Protein AF-A0A4P7WWP1-F1 (afdb_monomer_lite)

pLDDT: mean 84.26, std 10.99, range [39.31, 95.38]

Sequence (240 aa):
MNSQKIINTIFLLLIVTTSAFSQVTSSKTTIVENVNASKAGLIHVLNKTGDTIILKSNTEIYRFSFLFHSQKESVLMDLGSKEARIPLHHFEVGRYTVVAYREDAVYPISLNRMEAIAKPTDAIADLEEDVLRASLSSTEQLKRGMPDRETFLATMAAKAEKSKAEKEQIGRFRREVEARAKKEQALALVREKELRARLKKRAEEKALSARSLVEADRLRAEKDRAEAKKKKTRNSLVIN

Secondary structure (DSSP, 8-state):
--HHHHHHHHHHHHHHHHHHTTS----SEEEE--HHHHHTTEEEEE-TTSSEEEEEEEEEEEEEEEEETTTTEEEEEEEEEEEEEEEGGGS-SEEEEEEEE-SS-EEEEEEEE-SPPPPPTT--S-HHHHHHHHHS-HHHHHHTTPPPHHHHHHHHHHHHHHHHHHHHHHHHHHHHHHHHHHHHHHHHHHHHHHHHHHHHHHHHHHHHHHHHHHHHHHHHHHHHHHHHHHHHHHHTSS--

Radius of gyration: 46.47 Å; chains: 1; bounding box: 71×78×146 Å

Structure (mmCIF, N/CA/C/O backbone):
data_AF-A0A4P7WWP1-F1
#
_entry.id   AF-A0A4P7WWP1-F1
#
loop_
_atom_site.group_PDB
_atom_site.id
_atom_site.type_symbol
_atom_site.label_atom_id
_atom_site.label_alt_id
_atom_site.label_comp_id
_atom_site.label_asym_id
_atom_site.label_entity_id
_atom_site.label_seq_id
_atom_site.pdbx_PDB_ins_code
_atom_site.Cartn_x
_atom_site.Cartn_y
_atom_site.Cartn_z
_atom_site.occupancy
_atom_site.B_iso_or_equiv
_atom_site.auth_seq_id
_atom_site.auth_comp_id
_atom_site.auth_asym_id
_atom_site.auth_atom_id
_atom_site.pdbx_PDB_model_num
ATOM 1 N N . MET A 1 1 ? -8.222 61.928 25.670 1.00 56.91 1 MET A N 1
ATOM 2 C CA . MET A 1 1 ? -8.803 60.608 25.336 1.00 56.91 1 MET A CA 1
ATOM 3 C C . MET A 1 1 ? -8.345 59.640 26.419 1.00 56.91 1 MET A C 1
ATOM 5 O O . MET A 1 1 ? -7.149 59.439 26.548 1.00 56.91 1 MET A O 1
ATOM 9 N N . ASN A 1 2 ? -9.249 59.197 27.299 1.00 66.62 2 ASN A N 1
ATOM 10 C CA . ASN A 1 2 ? -8.879 58.593 28.588 1.00 66.62 2 ASN A CA 1
ATOM 11 C C . ASN A 1 2 ? -8.080 57.299 28.404 1.00 66.62 2 ASN A C 1
ATOM 13 O O . ASN A 1 2 ? -8.577 56.371 27.767 1.00 66.62 2 ASN A O 1
ATOM 17 N N . SER A 1 3 ? -6.897 57.215 29.017 1.00 73.88 3 SER A N 1
ATOM 18 C CA . SER A 1 3 ? -6.019 56.036 28.993 1.00 73.88 3 SER A CA 1
ATOM 19 C C . SER A 1 3 ? -6.748 54.748 29.394 1.00 73.88 3 SER A C 1
ATOM 21 O O . SER A 1 3 ? -6.481 53.691 28.838 1.00 73.88 3 SER A O 1
ATOM 23 N N . GLN A 1 4 ? -7.767 54.853 30.254 1.00 79.56 4 GLN A N 1
ATOM 24 C CA . GLN A 1 4 ? -8.647 53.742 30.621 1.00 79.56 4 GLN A CA 1
ATOM 25 C C . GLN A 1 4 ? -9.424 53.155 29.433 1.00 79.56 4 GLN A C 1
ATOM 27 O O . GLN A 1 4 ? -9.584 51.944 29.333 1.00 79.56 4 GLN A O 1
ATOM 32 N N . LYS A 1 5 ? -9.900 54.000 28.510 1.00 79.69 5 LYS A N 1
ATOM 33 C CA . LYS A 1 5 ? -10.615 53.543 27.310 1.00 79.69 5 LYS A CA 1
ATOM 34 C C . LYS A 1 5 ? -9.662 52.806 26.373 1.00 79.69 5 LYS A C 1
ATOM 36 O O . LYS A 1 5 ? -10.042 51.784 25.830 1.00 79.69 5 LYS A O 1
ATOM 41 N N . ILE A 1 6 ? -8.421 53.278 26.246 1.00 81.75 6 ILE A N 1
ATOM 42 C CA . ILE A 1 6 ? -7.393 52.634 25.416 1.00 81.75 6 ILE A CA 1
ATOM 43 C C . ILE A 1 6 ? -7.016 51.263 25.996 1.00 81.75 6 ILE A C 1
ATOM 45 O O . ILE A 1 6 ? -7.000 50.281 25.259 1.00 81.75 6 ILE A O 1
ATOM 49 N N . ILE A 1 7 ? -6.798 51.173 27.313 1.00 84.44 7 ILE A N 1
ATOM 50 C CA . ILE A 1 7 ? -6.495 49.906 28.002 1.00 84.44 7 ILE A CA 1
ATOM 51 C C . ILE A 1 7 ? -7.651 48.911 27.849 1.00 84.44 7 ILE A C 1
ATOM 53 O O . ILE A 1 7 ? -7.420 47.760 27.486 1.00 84.44 7 ILE A O 1
ATOM 57 N N . ASN A 1 8 ? -8.896 49.356 28.042 1.00 82.62 8 ASN A N 1
ATOM 58 C CA . ASN A 1 8 ? -10.068 48.495 27.881 1.00 82.62 8 ASN A CA 1
ATOM 59 C C . ASN A 1 8 ? -10.227 48.000 26.432 1.00 82.62 8 ASN A C 1
ATOM 61 O O . ASN A 1 8 ? -10.579 46.841 26.226 1.00 82.62 8 ASN A O 1
ATOM 65 N N . THR A 1 9 ? -9.925 48.833 25.430 1.00 83.69 9 THR A N 1
ATOM 66 C CA . THR A 1 9 ? -9.970 48.421 24.018 1.00 83.69 9 THR A CA 1
ATOM 67 C C . THR A 1 9 ? -8.868 47.416 23.679 1.00 83.69 9 THR A C 1
ATOM 69 O O . THR A 1 9 ? -9.138 46.440 22.983 1.00 83.69 9 THR A O 1
ATOM 72 N N . ILE A 1 10 ? -7.647 47.600 24.194 1.00 83.31 10 ILE A N 1
ATOM 73 C CA . ILE A 1 10 ? -6.540 46.648 23.990 1.00 83.31 10 ILE A CA 1
ATOM 74 C C . ILE A 1 10 ? -6.856 45.305 24.659 1.00 83.31 10 ILE A C 1
ATOM 76 O O . ILE A 1 10 ? -6.654 44.253 24.056 1.00 83.31 10 ILE A O 1
ATOM 80 N N . PHE A 1 11 ? -7.402 45.331 25.876 1.00 83.56 11 PHE A N 1
ATOM 81 C CA . PHE A 1 11 ? -7.783 44.119 26.599 1.00 83.56 11 PHE A CA 1
ATOM 82 C C . PHE A 1 11 ? -8.912 43.359 25.889 1.00 83.56 11 PHE A C 1
ATOM 84 O O . PHE A 1 11 ? -8.830 42.144 25.720 1.00 83.56 11 PHE A O 1
ATOM 91 N N . LEU A 1 12 ? -9.925 44.070 25.382 1.00 82.44 12 LEU A N 1
ATOM 92 C CA . LEU A 1 12 ? -10.999 43.467 24.590 1.00 82.44 12 LEU A CA 1
ATOM 93 C C . LEU A 1 12 ? -10.469 42.853 23.282 1.00 82.44 12 LEU A C 1
ATOM 95 O O . LEU A 1 12 ? -10.860 41.744 22.922 1.00 82.44 12 LEU A O 1
ATOM 99 N N . LEU A 1 13 ? -9.532 43.525 22.604 1.00 81.06 13 LEU A N 1
ATOM 100 C CA . LEU A 1 13 ? -8.901 43.014 21.383 1.00 81.06 13 LEU A CA 1
ATOM 101 C C . LEU A 1 13 ? -8.067 41.744 21.648 1.00 81.06 13 LEU A C 1
ATOM 103 O O . LEU A 1 13 ? -8.051 40.827 20.824 1.00 81.06 13 LEU A O 1
ATOM 107 N N . LEU A 1 14 ? -7.426 41.648 22.817 1.00 79.38 14 LEU A N 1
ATOM 108 C CA . LEU A 1 14 ? -6.667 40.467 23.246 1.00 79.38 14 LEU A CA 1
ATOM 109 C C . LEU A 1 14 ? -7.578 39.254 23.536 1.00 79.38 14 LEU A C 1
ATOM 111 O O . LEU A 1 14 ? -7.246 38.117 23.197 1.00 79.38 14 LEU A O 1
ATOM 115 N N . ILE A 1 15 ? -8.762 39.479 24.112 1.00 77.81 15 ILE A N 1
ATOM 116 C CA . ILE A 1 15 ? -9.741 38.407 24.378 1.00 77.81 15 ILE A CA 1
ATOM 117 C C . ILE A 1 15 ? -10.374 37.894 23.072 1.00 77.81 15 ILE A C 1
ATOM 119 O O . ILE A 1 15 ? -10.568 36.689 22.889 1.00 77.81 15 ILE A O 1
ATOM 123 N N . VAL A 1 16 ? -10.668 38.790 22.126 1.00 73.50 16 VAL A N 1
ATOM 124 C CA . VAL A 1 16 ? -11.252 38.402 20.829 1.00 73.50 16 VAL A 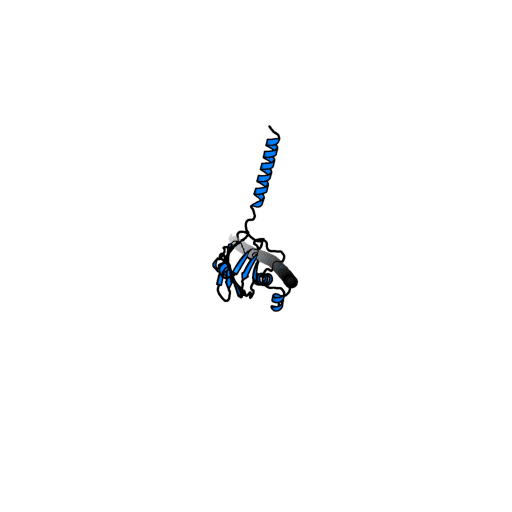CA 1
ATOM 125 C C . VAL A 1 16 ? -10.237 37.650 19.958 1.00 73.50 16 VAL A C 1
ATOM 127 O O . VAL A 1 16 ? -10.595 36.699 19.269 1.00 73.50 16 VAL A O 1
ATOM 130 N N . THR A 1 17 ? -8.952 38.006 20.019 1.00 68.62 17 THR A N 1
ATOM 131 C CA . THR A 1 17 ? -7.912 37.297 19.253 1.00 68.62 17 THR A CA 1
ATOM 132 C C . THR A 1 17 ? -7.599 35.911 19.817 1.00 68.62 17 THR A C 1
ATOM 134 O O . THR A 1 17 ? -7.429 34.976 19.042 1.00 68.62 17 THR A O 1
ATOM 137 N N . THR A 1 18 ? -7.596 35.722 21.140 1.00 64.44 18 THR A N 1
ATOM 138 C CA . THR A 1 18 ? -7.337 34.399 21.755 1.00 64.44 18 THR A CA 1
ATOM 139 C C . THR A 1 18 ? -8.472 33.389 21.548 1.00 64.44 18 THR A C 1
ATOM 141 O O . THR A 1 18 ? -8.217 32.188 21.445 1.00 64.44 18 THR A O 1
ATOM 144 N N . SER A 1 19 ? -9.717 33.851 21.411 1.00 60.12 19 SER A N 1
ATOM 145 C CA . SER A 1 19 ? -10.878 32.983 21.155 1.00 60.12 19 SER A CA 1
ATOM 146 C C . SER A 1 19 ? -10.986 32.508 19.697 1.00 60.12 19 SER A C 1
ATOM 148 O O . SER A 1 19 ? -11.499 31.414 19.457 1.00 60.12 19 SER A O 1
ATOM 150 N N . ALA A 1 20 ? -10.433 33.251 18.731 1.00 57.00 20 ALA A N 1
ATOM 151 C CA . ALA A 1 20 ? -10.418 32.857 17.317 1.00 57.00 20 ALA A CA 1
ATOM 152 C C . ALA A 1 20 ? -9.464 31.681 17.010 1.00 57.00 20 ALA A C 1
ATOM 154 O O . ALA A 1 20 ? -9.723 30.903 16.094 1.00 57.00 20 ALA A O 1
ATOM 155 N N . PHE A 1 21 ? -8.395 31.492 17.795 1.00 55.19 21 PHE A N 1
ATOM 156 C CA . PHE A 1 21 ? -7.441 30.388 17.595 1.00 55.19 21 PHE A CA 1
ATOM 157 C C . PHE A 1 21 ? -7.901 29.037 18.171 1.00 55.19 21 PHE A C 1
ATOM 159 O O . PHE A 1 21 ? -7.291 28.015 17.870 1.00 55.19 21 PHE A O 1
ATOM 166 N N . SER A 1 22 ? -8.978 28.994 18.966 1.00 49.09 22 SER A N 1
ATOM 167 C CA . SER A 1 22 ? -9.450 27.748 19.600 1.00 49.09 22 SER A CA 1
ATOM 168 C C . SER A 1 22 ? -10.477 26.960 18.774 1.00 49.09 22 SER A C 1
ATOM 170 O O . SER A 1 22 ? -10.913 25.901 19.213 1.00 49.09 22 SER A O 1
ATOM 172 N N . GLN A 1 23 ? -10.882 27.443 17.593 1.00 46.38 23 GLN A N 1
ATOM 173 C CA . GLN A 1 23 ? -11.989 26.846 16.825 1.00 46.38 23 GLN A CA 1
ATOM 174 C C . GLN A 1 23 ? -11.568 25.998 15.614 1.00 46.38 23 GLN A C 1
ATOM 176 O O . GLN A 1 23 ? -12.432 25.461 14.927 1.00 46.38 23 GLN A O 1
ATOM 181 N N . VAL A 1 24 ? -10.270 25.811 15.355 1.00 46.38 24 VAL A N 1
ATOM 182 C CA . VAL A 1 24 ? -9.795 24.969 14.238 1.00 46.38 24 VAL A CA 1
ATOM 183 C C . VAL A 1 24 ? -9.299 23.619 14.755 1.00 46.38 24 VAL A C 1
ATOM 185 O O . VAL A 1 24 ? -8.150 23.230 14.581 1.00 46.38 24 VAL A O 1
ATOM 188 N N . THR A 1 25 ? -10.185 22.882 15.414 1.00 48.72 25 THR A N 1
ATOM 189 C CA . THR A 1 25 ? -10.082 21.422 15.522 1.00 48.72 25 THR A CA 1
ATOM 190 C C . THR A 1 25 ? -11.114 20.810 14.584 1.00 48.72 25 THR A C 1
ATOM 192 O O . THR A 1 25 ? -12.038 20.114 15.002 1.00 48.72 25 THR A O 1
ATOM 195 N N . SER A 1 26 ? -10.980 21.103 13.286 1.00 54.03 26 SER A N 1
ATOM 196 C CA . SER A 1 26 ? -11.694 20.370 12.243 1.00 54.03 26 SER A CA 1
ATOM 197 C C . SER A 1 26 ? -11.426 18.883 12.460 1.00 54.03 26 SER A C 1
ATOM 199 O O . SER A 1 26 ? -10.284 18.423 12.430 1.00 54.03 26 SER A O 1
ATOM 201 N N . SER A 1 27 ? -12.469 18.123 12.781 1.00 61.41 27 SER A N 1
ATOM 202 C CA . SER A 1 27 ? -12.336 16.685 12.974 1.00 61.41 27 SER A CA 1
ATOM 203 C C . SER A 1 27 ? -11.952 16.059 11.634 1.00 61.41 27 SER A C 1
ATOM 205 O O . SER A 1 27 ? -12.733 16.057 10.685 1.00 61.41 27 SER A O 1
ATOM 207 N N . LYS A 1 28 ? -10.729 15.519 11.543 1.00 76.19 28 LYS A N 1
ATOM 208 C CA . LYS A 1 28 ? -10.221 14.894 10.308 1.00 76.19 28 LYS A CA 1
ATOM 209 C C . LYS A 1 28 ? -11.142 13.776 9.806 1.00 76.19 28 LYS A C 1
ATOM 211 O O . LYS A 1 28 ? -11.213 13.507 8.605 1.00 76.19 28 LYS A O 1
ATOM 216 N N . THR A 1 29 ? -11.833 13.126 10.740 1.00 77.94 29 THR A N 1
ATOM 217 C CA . THR A 1 29 ? -12.794 12.049 10.508 1.00 77.94 29 THR A CA 1
ATOM 218 C C . THR A 1 29 ? -14.033 12.293 11.348 1.00 77.94 29 THR A C 1
ATOM 220 O O . THR A 1 29 ? -13.915 12.620 12.528 1.00 77.94 29 THR A O 1
ATOM 223 N N . THR A 1 30 ? -15.205 12.042 10.778 1.00 81.31 30 THR A N 1
ATOM 224 C CA . THR A 1 30 ? -16.460 11.950 11.524 1.00 81.31 30 THR A CA 1
ATOM 225 C C . THR A 1 30 ? -17.032 10.540 11.414 1.00 81.31 30 THR A C 1
ATOM 227 O O . THR A 1 30 ? -16.938 9.893 10.366 1.00 81.31 30 THR A O 1
ATOM 230 N N . ILE A 1 31 ? -17.596 10.041 12.516 1.00 79.94 31 ILE A N 1
ATOM 231 C CA . ILE A 1 31 ? -18.353 8.787 12.535 1.00 79.94 31 ILE A CA 1
ATOM 232 C C . ILE A 1 31 ? -19.830 9.136 12.641 1.00 79.94 31 ILE A C 1
ATOM 234 O O . ILE A 1 31 ? -20.220 9.926 13.499 1.00 79.94 31 ILE A O 1
ATOM 238 N N . VAL A 1 32 ? -20.645 8.546 11.772 1.00 80.75 32 VAL A N 1
ATOM 239 C CA . VAL A 1 32 ? -22.098 8.597 11.910 1.00 80.75 32 VAL A CA 1
ATOM 240 C C . VAL A 1 32 ? -22.496 7.479 12.859 1.00 80.75 32 VAL A C 1
ATOM 242 O O . VAL A 1 32 ? -22.301 6.302 12.545 1.00 80.75 32 VAL A O 1
ATOM 245 N N . GLU A 1 33 ? -23.022 7.851 14.024 1.00 70.88 33 GLU A N 1
ATOM 246 C CA . GLU A 1 33 ? -23.367 6.880 15.053 1.00 70.88 33 GLU A CA 1
ATOM 247 C C . GLU A 1 33 ? -24.438 5.907 14.553 1.00 70.88 33 GLU A C 1
ATOM 249 O O . GLU A 1 33 ? -25.528 6.304 14.135 1.00 70.88 33 GLU A O 1
ATOM 254 N N . ASN A 1 34 ? -24.137 4.610 14.625 1.00 73.38 34 ASN A N 1
ATOM 255 C CA . ASN A 1 34 ? -25.145 3.580 14.430 1.00 73.38 34 ASN A CA 1
ATOM 256 C C . ASN A 1 34 ? -25.757 3.191 15.782 1.00 73.38 34 ASN A C 1
ATOM 258 O O . ASN A 1 34 ? -25.189 2.398 16.533 1.00 73.38 34 ASN A O 1
ATOM 262 N N . VAL A 1 35 ? -26.961 3.700 16.049 1.00 69.75 35 VAL A N 1
ATOM 263 C CA . VAL A 1 35 ? -27.729 3.435 17.277 1.00 69.75 35 VAL A CA 1
ATOM 264 C C . VAL A 1 35 ? -27.977 1.934 17.499 1.00 69.75 35 VAL A C 1
ATOM 266 O O . VAL A 1 35 ? -28.009 1.480 18.643 1.00 69.75 35 VAL A O 1
ATOM 269 N N . ASN A 1 36 ? -28.114 1.140 16.430 1.00 70.50 36 ASN A N 1
ATOM 270 C CA . ASN A 1 36 ? -28.303 -0.311 16.541 1.00 70.50 36 ASN A CA 1
ATOM 271 C C . ASN A 1 36 ? -27.018 -1.017 16.994 1.00 70.50 36 ASN A C 1
ATOM 273 O O . ASN A 1 36 ? -27.084 -1.946 17.795 1.00 70.50 36 ASN A O 1
ATOM 277 N N . ALA A 1 37 ? -25.855 -0.545 16.537 1.00 73.06 37 ALA A N 1
ATOM 278 C CA . ALA A 1 37 ? -24.560 -1.059 16.978 1.00 73.06 37 ALA A CA 1
ATOM 279 C C . ALA A 1 37 ? -24.313 -0.747 18.461 1.00 73.06 37 ALA A C 1
ATOM 281 O O . ALA A 1 37 ? -23.985 -1.651 19.232 1.00 73.06 37 ALA A O 1
ATOM 282 N N . SER A 1 38 ? -24.564 0.499 18.881 1.00 76.06 38 SER A N 1
ATOM 283 C CA . SER A 1 38 ? -24.404 0.920 20.279 1.00 76.06 38 SER A CA 1
ATOM 284 C C . SER A 1 38 ? -25.296 0.101 21.223 1.00 76.06 38 SER A C 1
ATOM 286 O O . SER A 1 38 ? -24.824 -0.398 22.245 1.00 76.06 38 SER A O 1
ATOM 288 N N . LYS A 1 39 ? -26.570 -0.119 20.857 1.00 71.50 39 LYS A N 1
ATOM 289 C CA . LYS A 1 39 ? -27.516 -0.940 21.642 1.00 71.50 39 LYS A CA 1
ATOM 290 C C . LYS A 1 39 ? -27.099 -2.407 21.758 1.00 71.50 39 LYS A C 1
ATOM 292 O O . LYS A 1 39 ? -27.366 -3.030 22.780 1.00 71.50 39 LYS A O 1
ATOM 297 N N . ALA A 1 40 ? -26.424 -2.943 20.747 1.00 76.50 40 ALA A N 1
ATOM 298 C CA . ALA A 1 40 ? -25.905 -4.306 20.754 1.00 76.50 40 ALA A CA 1
ATOM 299 C C . ALA A 1 40 ? -24.572 -4.470 21.508 1.00 76.50 40 ALA A C 1
ATOM 301 O O . ALA A 1 40 ? -23.951 -5.536 21.464 1.00 76.50 40 ALA A O 1
ATOM 302 N N . GLY A 1 41 ? -24.088 -3.418 22.174 1.00 81.25 41 GLY A N 1
ATOM 303 C CA . GLY A 1 41 ? -22.814 -3.444 22.887 1.00 81.25 41 GLY A CA 1
ATOM 304 C C . GLY A 1 41 ? -21.592 -3.343 21.972 1.00 81.25 41 GLY A C 1
ATOM 305 O O . GLY A 1 41 ? -20.507 -3.745 22.387 1.00 81.25 41 GLY A O 1
ATOM 306 N N . LEU A 1 42 ? -21.752 -2.827 20.745 1.00 87.00 42 LEU A N 1
ATOM 307 C CA . LEU A 1 42 ? -20.646 -2.441 19.869 1.00 87.00 42 LEU A CA 1
ATOM 308 C C . LEU A 1 42 ? -20.430 -0.926 19.949 1.00 87.00 42 LEU A C 1
ATOM 310 O O . LEU A 1 42 ? -21.122 -0.131 19.312 1.00 87.00 42 LEU A O 1
ATOM 314 N N . ILE A 1 43 ? -19.432 -0.535 20.729 1.00 88.44 43 ILE A N 1
ATOM 315 C CA . ILE A 1 43 ? -19.024 0.853 20.914 1.00 88.44 43 ILE A CA 1
ATOM 316 C C . ILE A 1 43 ? -18.000 1.200 19.836 1.00 88.44 43 ILE A C 1
ATOM 318 O O . ILE A 1 43 ? -17.011 0.489 19.663 1.00 88.44 43 ILE A O 1
ATOM 322 N N . HIS A 1 44 ? -18.212 2.308 19.132 1.00 87.88 44 HIS A N 1
ATOM 323 C CA . HIS A 1 44 ? -17.296 2.810 18.113 1.00 87.88 44 HIS A CA 1
ATOM 324 C C . HIS A 1 44 ? -16.889 4.243 18.445 1.00 87.88 44 HIS A C 1
ATOM 326 O O . HIS A 1 44 ? -17.731 5.121 18.612 1.00 87.88 44 HIS A O 1
ATOM 332 N N . VAL A 1 45 ? -15.589 4.479 18.586 1.00 88.25 45 VAL A N 1
ATOM 333 C CA . VAL A 1 45 ? -15.047 5.772 19.019 1.00 88.25 45 VAL A CA 1
ATOM 334 C C . VAL A 1 45 ? -13.801 6.092 18.204 1.00 88.25 45 VAL A C 1
ATOM 336 O O . VAL A 1 45 ? -13.035 5.197 17.850 1.00 88.25 45 VAL A O 1
ATOM 339 N N . LEU A 1 46 ? -13.579 7.370 17.905 1.00 87.69 46 LEU A N 1
ATOM 340 C CA . LEU A 1 46 ? -12.304 7.835 17.365 1.00 87.69 46 LEU A CA 1
ATOM 341 C C . LEU A 1 46 ? -11.310 8.083 18.496 1.00 87.69 46 LEU A C 1
ATOM 343 O O . LEU A 1 46 ? -11.668 8.587 19.561 1.00 87.69 46 LEU A O 1
ATOM 347 N N . ASN A 1 47 ? -10.038 7.784 18.254 1.00 88.06 47 ASN A N 1
ATOM 348 C CA . ASN A 1 47 ? -8.982 8.246 19.148 1.00 88.06 47 ASN A CA 1
ATOM 349 C C . ASN A 1 47 ? -8.941 9.794 19.205 1.00 88.06 47 ASN A C 1
ATOM 351 O O . ASN A 1 47 ? -9.536 10.487 18.381 1.00 88.06 47 ASN A O 1
ATOM 355 N N . LYS A 1 48 ? -8.195 10.353 20.167 1.00 83.88 48 LYS A N 1
ATOM 356 C CA . LYS A 1 48 ? -8.125 11.813 20.384 1.00 83.88 48 LYS A CA 1
ATOM 357 C C . LYS A 1 48 ? -7.699 12.609 19.143 1.00 83.88 48 LYS A C 1
ATOM 359 O O . LYS A 1 48 ? -8.116 13.750 18.999 1.00 83.88 48 LYS A O 1
ATOM 364 N N . THR A 1 49 ? -6.873 12.033 18.268 1.00 81.31 49 THR A N 1
ATOM 365 C CA . THR A 1 49 ? -6.405 12.702 17.044 1.00 81.31 49 THR A CA 1
ATOM 366 C C . THR A 1 49 ? -7.321 12.492 15.835 1.00 81.31 49 THR A C 1
ATOM 368 O O . THR A 1 49 ? -7.125 13.141 14.809 1.00 81.31 49 THR A O 1
ATOM 371 N N . GLY A 1 50 ? -8.329 11.619 15.937 1.00 81.06 50 GLY A N 1
ATOM 372 C CA . GLY A 1 50 ? -9.217 11.267 14.827 1.00 81.06 50 GLY A CA 1
ATOM 373 C C . GLY A 1 50 ? -8.571 10.373 13.765 1.00 81.06 50 GLY A C 1
ATOM 374 O O . GLY A 1 50 ? -9.126 10.239 12.672 1.00 81.06 50 GLY A O 1
ATOM 375 N N . ASP A 1 51 ? -7.418 9.774 14.075 1.00 85.62 51 ASP A N 1
ATOM 376 C CA . ASP A 1 51 ? -6.602 8.986 13.151 1.00 85.62 51 ASP A CA 1
ATOM 377 C C . ASP A 1 51 ? -6.785 7.467 13.299 1.00 85.62 51 ASP A C 1
ATOM 379 O O . ASP A 1 51 ? -6.286 6.705 12.476 1.00 85.62 51 ASP A O 1
ATOM 383 N N . THR A 1 52 ? -7.500 7.001 14.324 1.00 89.75 52 THR A N 1
ATOM 384 C CA . THR A 1 52 ? -7.772 5.574 14.552 1.00 89.75 52 THR A CA 1
ATOM 385 C C . THR A 1 52 ? -9.216 5.387 14.989 1.00 89.75 52 THR A C 1
ATOM 387 O O . THR A 1 52 ? -9.675 6.074 15.905 1.00 89.75 52 THR A O 1
ATOM 390 N N . ILE A 1 53 ? -9.914 4.429 14.379 1.00 90.81 53 ILE A N 1
ATOM 391 C CA . ILE A 1 53 ? -11.218 3.958 14.858 1.00 90.81 53 ILE A CA 1
ATOM 392 C C . ILE A 1 53 ? -10.977 2.846 15.864 1.00 90.81 53 ILE A C 1
ATOM 394 O O . ILE A 1 53 ? -10.226 1.911 15.599 1.00 90.81 53 ILE A O 1
ATOM 398 N N . ILE A 1 54 ? -11.638 2.937 17.004 1.00 91.50 54 ILE A N 1
ATOM 399 C CA . ILE A 1 54 ? -11.627 1.921 18.041 1.00 91.50 54 ILE A CA 1
ATOM 400 C C . ILE A 1 54 ? -13.036 1.343 18.106 1.00 91.50 54 ILE A C 1
ATOM 402 O O . ILE A 1 54 ? -13.983 2.039 18.477 1.00 91.50 54 ILE A O 1
ATOM 406 N N . LEU A 1 55 ? -13.164 0.075 17.734 1.00 90.12 55 LEU A N 1
ATOM 407 C CA . LEU A 1 55 ? -14.380 -0.710 17.877 1.00 90.12 55 LEU A CA 1
ATOM 408 C C . LEU A 1 55 ? -14.203 -1.637 19.073 1.00 90.12 55 LEU A C 1
ATOM 410 O O . LEU A 1 55 ? -13.283 -2.451 19.095 1.00 90.12 55 LEU A O 1
ATOM 414 N N . LYS A 1 56 ? -15.073 -1.515 20.069 1.00 91.69 56 LYS A N 1
ATOM 415 C CA . LYS A 1 56 ? -15.105 -2.393 21.238 1.00 91.69 56 LYS A CA 1
ATOM 416 C C . LYS A 1 56 ? -16.436 -3.105 21.282 1.00 91.69 56 LYS A C 1
ATOM 418 O O . LYS A 1 56 ? -17.479 -2.457 21.290 1.00 91.69 56 LYS A O 1
ATOM 423 N N . SER A 1 57 ? -16.390 -4.424 21.333 1.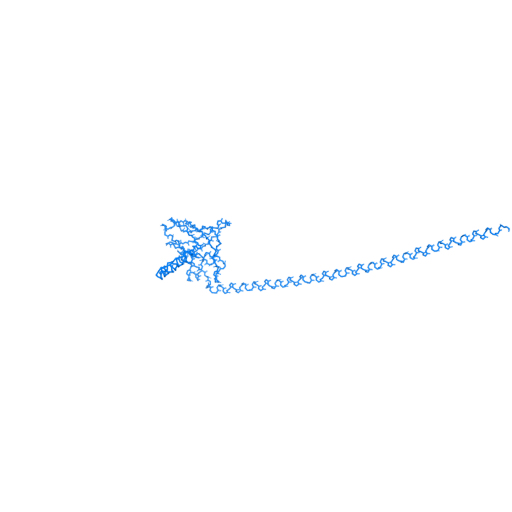00 90.00 57 SER A N 1
ATOM 424 C CA . SER A 1 57 ? -17.565 -5.264 21.480 1.00 90.00 57 SER A CA 1
ATOM 425 C C . SER A 1 57 ? -17.524 -6.024 22.801 1.00 90.00 57 SER A C 1
ATOM 427 O O . SER A 1 57 ? -16.464 -6.337 23.344 1.00 90.00 57 SER A O 1
ATOM 429 N N . ASN A 1 58 ? -18.704 -6.316 23.336 1.00 89.81 58 ASN A N 1
ATOM 430 C CA . ASN A 1 58 ? -18.875 -7.249 24.445 1.00 89.81 58 ASN A CA 1
ATOM 431 C C . ASN A 1 58 ? -18.584 -8.708 24.034 1.00 89.81 58 ASN A C 1
ATOM 433 O O . ASN A 1 58 ? -18.113 -9.495 24.865 1.00 89.8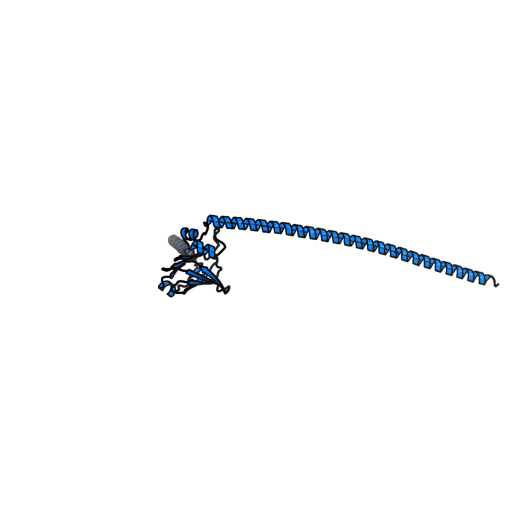1 58 ASN A O 1
ATOM 437 N N . THR A 1 59 ? -18.819 -9.056 22.766 1.00 88.69 59 THR A N 1
ATOM 438 C CA . THR A 1 59 ? -18.501 -10.365 22.176 1.00 88.69 59 THR A CA 1
ATOM 439 C C . THR A 1 59 ? -17.335 -10.254 21.197 1.00 88.69 59 THR A C 1
ATOM 441 O O . THR A 1 59 ? -16.780 -9.181 20.975 1.00 88.69 59 THR A O 1
ATOM 444 N N . GLU A 1 60 ? -16.910 -11.379 20.639 1.00 90.75 60 GLU A N 1
ATOM 445 C CA . GLU A 1 60 ? -15.834 -11.402 19.655 1.00 90.75 60 GLU A CA 1
ATOM 446 C C . GLU A 1 60 ? -16.299 -10.839 18.304 1.00 90.75 60 GLU A C 1
ATOM 448 O O . GLU A 1 60 ? -17.412 -11.109 17.846 1.00 90.75 60 GLU A O 1
ATOM 453 N N . ILE A 1 61 ? -15.442 -10.032 17.680 1.00 90.88 61 ILE A N 1
ATOM 454 C CA . ILE A 1 61 ? -15.582 -9.573 16.301 1.00 90.88 61 ILE A CA 1
ATOM 455 C C . ILE A 1 61 ? -14.738 -10.520 15.448 1.00 90.88 61 ILE A C 1
ATOM 457 O O . ILE A 1 61 ? -13.506 -10.475 15.486 1.00 90.88 61 ILE A O 1
ATOM 461 N N . TYR A 1 62 ? -15.397 -11.392 14.687 1.00 90.44 62 TYR A N 1
ATOM 462 C CA . TYR A 1 62 ? -14.711 -12.400 13.874 1.00 90.44 62 TYR A CA 1
ATOM 463 C C . TYR A 1 62 ? -14.055 -11.779 12.657 1.00 90.44 62 TYR A C 1
ATOM 465 O O . TYR A 1 62 ? -12.909 -12.081 12.338 1.00 90.44 62 TYR A O 1
ATOM 473 N N . ARG A 1 63 ? -14.786 -10.887 11.995 1.00 90.62 63 ARG A N 1
ATOM 474 C CA . ARG A 1 63 ? -14.391 -10.296 10.725 1.00 90.62 63 ARG A CA 1
ATOM 475 C C . ARG A 1 63 ? -14.860 -8.861 10.664 1.00 90.62 63 ARG A C 1
ATOM 477 O O . ARG A 1 63 ? -15.905 -8.513 11.217 1.00 90.62 63 ARG A O 1
ATOM 484 N N . PHE A 1 64 ? -14.134 -8.031 9.938 1.00 88.00 64 PHE A N 1
ATOM 485 C CA . PHE A 1 64 ? -14.654 -6.744 9.510 1.00 88.00 64 PHE A CA 1
ATOM 486 C C . PHE A 1 64 ? -14.392 -6.532 8.022 1.00 88.00 64 PHE A C 1
ATOM 488 O O . PHE A 1 64 ? -13.449 -7.077 7.453 1.00 88.00 64 PHE A O 1
ATOM 495 N N . SER A 1 65 ? -15.271 -5.767 7.382 1.00 88.69 65 SER A N 1
ATOM 496 C CA . SER A 1 65 ? -15.135 -5.373 5.985 1.00 88.69 65 SER A CA 1
ATOM 497 C C . SER A 1 65 ? -15.081 -3.863 5.883 1.00 88.69 65 SER A C 1
ATOM 499 O O . SER A 1 65 ? -15.925 -3.167 6.445 1.00 88.69 65 SER A O 1
ATOM 501 N N . PHE A 1 66 ? -14.129 -3.367 5.107 1.00 86.88 66 PHE A N 1
ATOM 502 C CA . PHE A 1 66 ? -14.048 -1.971 4.708 1.00 86.88 66 PHE A CA 1
ATOM 503 C C . PHE A 1 66 ? -14.617 -1.809 3.314 1.00 86.88 66 PHE A C 1
ATOM 505 O O . PHE A 1 66 ? -14.115 -2.438 2.394 1.00 86.88 66 PHE A O 1
ATOM 512 N N . LEU A 1 67 ? -15.640 -0.973 3.161 1.00 87.56 67 LEU A N 1
ATOM 513 C CA . LEU A 1 67 ? -16.213 -0.605 1.871 1.00 87.56 67 LEU A CA 1
ATOM 514 C C . LEU A 1 67 ? -15.786 0.817 1.492 1.00 87.56 67 LEU A C 1
ATOM 516 O O . LEU A 1 67 ? -16.122 1.789 2.181 1.00 87.56 67 LEU A O 1
ATOM 520 N N . PHE A 1 68 ? -15.097 0.928 0.360 1.00 85.31 68 PHE A N 1
ATOM 521 C CA . PHE A 1 68 ? -14.664 2.184 -0.242 1.00 85.31 68 PHE A CA 1
ATOM 522 C C . PHE A 1 68 ? -15.743 2.660 -1.220 1.00 85.31 68 PHE A C 1
ATOM 524 O O . PHE A 1 68 ? -15.889 2.104 -2.308 1.00 85.31 68 PHE A O 1
ATOM 531 N N . HIS A 1 69 ? -16.510 3.701 -0.882 1.00 84.38 69 HIS A N 1
ATOM 532 C CA . HIS A 1 69 ? -17.604 4.142 -1.765 1.00 84.38 69 HIS A CA 1
ATOM 533 C C . HIS A 1 69 ? -17.109 4.757 -3.077 1.00 84.38 69 HIS A C 1
ATOM 535 O O . HIS A 1 69 ? -17.817 4.706 -4.080 1.00 84.38 69 HIS A O 1
ATOM 541 N N . SER A 1 70 ? -15.920 5.359 -3.066 1.00 82.00 70 SER A N 1
ATOM 542 C CA . SER A 1 70 ? -15.302 5.964 -4.249 1.00 82.00 70 SER A CA 1
ATOM 543 C C . SER A 1 70 ? -14.819 4.909 -5.244 1.00 82.00 70 SER A C 1
ATOM 545 O O . SER A 1 70 ? -15.054 5.049 -6.440 1.00 82.00 70 SER A O 1
ATOM 547 N N . GLN A 1 71 ? -14.176 3.852 -4.748 1.00 79.56 71 GLN A N 1
ATOM 548 C CA . GLN A 1 71 ? -13.507 2.839 -5.570 1.00 79.56 71 GLN A CA 1
ATOM 549 C C . GLN A 1 71 ? -14.370 1.587 -5.802 1.00 79.56 71 GLN A C 1
ATOM 551 O O . GLN A 1 71 ? -14.061 0.787 -6.675 1.00 79.56 71 GLN A O 1
ATOM 556 N N . LYS A 1 72 ? -15.487 1.431 -5.069 1.00 79.38 72 LYS A N 1
ATOM 557 C CA . LYS A 1 72 ? -16.329 0.215 -5.041 1.00 79.38 72 LYS A CA 1
ATOM 558 C C . LYS A 1 72 ? -15.551 -1.054 -4.682 1.00 79.38 72 LYS A C 1
ATOM 560 O O . LYS A 1 72 ? -15.964 -2.158 -5.024 1.00 79.38 72 LYS A O 1
ATOM 565 N N . GLU A 1 73 ? -14.446 -0.888 -3.973 1.00 80.69 73 GLU A N 1
ATOM 566 C CA . GLU A 1 73 ? -13.643 -1.986 -3.466 1.00 80.69 73 GLU A CA 1
ATOM 567 C C . GLU A 1 73 ? -14.062 -2.317 -2.036 1.00 80.69 73 GLU A C 1
ATOM 569 O O . GLU A 1 73 ? -14.538 -1.455 -1.282 1.00 80.69 73 GLU A O 1
ATOM 574 N N . SER A 1 74 ? -13.893 -3.585 -1.672 1.00 84.12 74 SER A N 1
ATOM 575 C CA . SER A 1 74 ? -14.073 -4.045 -0.306 1.00 84.12 74 SER A CA 1
ATOM 576 C C . SER A 1 74 ? -12.902 -4.897 0.134 1.00 84.12 74 SER A C 1
ATOM 578 O O . SER A 1 74 ? -12.534 -5.831 -0.575 1.00 84.12 74 SER A O 1
ATOM 580 N N . VAL A 1 75 ? -12.379 -4.626 1.325 1.00 85.50 75 VAL A N 1
ATOM 581 C CA . VAL A 1 75 ? -11.349 -5.464 1.945 1.00 85.50 75 VAL A CA 1
ATOM 582 C C . VAL A 1 75 ? -11.957 -6.136 3.165 1.00 85.50 75 VAL A C 1
ATOM 584 O O . VAL A 1 75 ? -12.481 -5.450 4.044 1.00 85.50 75 VAL A O 1
ATOM 587 N N . LEU A 1 76 ? -11.917 -7.467 3.194 1.00 88.25 76 LEU A N 1
ATOM 588 C CA . LEU A 1 76 ? -12.372 -8.283 4.315 1.00 88.25 76 LEU A CA 1
ATOM 589 C C . LEU A 1 76 ? -11.151 -8.774 5.085 1.00 88.25 76 LEU A C 1
ATOM 591 O O . LEU A 1 76 ? -10.188 -9.211 4.467 1.00 88.25 76 LEU A O 1
ATOM 595 N N . MET A 1 77 ? -11.210 -8.710 6.412 1.00 88.19 77 MET A N 1
ATOM 596 C CA . MET A 1 77 ? -10.110 -9.125 7.284 1.00 88.19 77 MET A CA 1
ATOM 597 C C . MET A 1 77 ? -10.647 -9.913 8.470 1.00 88.19 77 MET A C 1
ATOM 599 O O . MET A 1 77 ? -11.639 -9.514 9.094 1.00 88.19 77 MET A O 1
ATOM 603 N N . ASP A 1 78 ? -9.967 -11.008 8.788 1.00 89.62 78 ASP A N 1
ATOM 604 C CA . ASP A 1 78 ? -10.287 -11.861 9.926 1.00 89.62 78 ASP A CA 1
ATOM 605 C C . ASP A 1 78 ? -9.538 -11.373 11.166 1.00 89.62 78 ASP A C 1
ATOM 607 O O . ASP A 1 78 ? -8.315 -11.272 11.175 1.00 89.62 78 ASP A O 1
ATOM 611 N N . LEU A 1 79 ? -10.275 -11.061 12.231 1.00 86.19 79 LEU A N 1
ATOM 612 C CA . LEU A 1 79 ? -9.715 -10.498 13.455 1.00 86.19 79 LEU A CA 1
ATOM 613 C C . LEU A 1 79 ? -9.719 -11.511 14.596 1.00 86.19 79 LEU A C 1
ATOM 615 O O . LEU A 1 79 ? -8.651 -11.851 15.104 1.00 86.19 79 LEU A O 1
ATOM 619 N N . GLY A 1 80 ? -10.899 -11.977 15.007 1.00 88.00 80 GLY A N 1
ATOM 620 C CA . GLY A 1 80 ? -11.055 -12.834 16.185 1.00 88.00 80 GLY A CA 1
ATOM 621 C C . GLY A 1 80 ? -10.615 -12.130 17.474 1.00 88.00 80 GLY A C 1
ATOM 622 O O . GLY A 1 80 ? -9.703 -12.582 18.165 1.00 88.00 80 GLY A O 1
ATOM 623 N N . SER A 1 81 ? -11.167 -10.942 17.741 1.00 90.62 81 SER A N 1
ATOM 624 C CA . SER A 1 81 ? -10.891 -10.164 18.959 1.00 90.62 81 SER A CA 1
ATOM 625 C C . SER A 1 81 ? -12.114 -9.348 19.366 1.00 90.62 81 SER A C 1
ATOM 627 O O . SER A 1 81 ? -12.956 -9.006 18.541 1.00 90.62 81 SER A O 1
ATOM 629 N N . LYS A 1 82 ? -12.213 -8.995 20.650 1.00 91.69 82 LYS A N 1
ATOM 630 C CA . LYS A 1 82 ? -13.268 -8.106 21.172 1.00 91.69 82 LYS A CA 1
ATOM 631 C C . LYS A 1 82 ? -13.012 -6.627 20.875 1.00 91.69 82 LYS A C 1
ATOM 633 O O . LYS A 1 82 ? -13.927 -5.811 20.958 1.00 91.69 82 LYS A O 1
ATOM 638 N N . GLU A 1 83 ? -11.769 -6.273 20.562 1.00 91.81 83 GLU A N 1
ATOM 639 C CA . GLU A 1 83 ? -11.362 -4.910 20.230 1.00 91.81 83 GLU A CA 1
ATOM 640 C C . GLU A 1 83 ? -10.696 -4.892 18.854 1.00 91.81 83 GLU A C 1
ATOM 642 O O . GLU A 1 83 ? -9.755 -5.647 18.610 1.00 91.81 83 GLU A O 1
ATOM 647 N N . ALA A 1 84 ? -11.179 -4.012 17.976 1.00 91.50 84 ALA A N 1
ATOM 648 C CA . ALA A 1 84 ? -10.570 -3.713 16.689 1.00 91.50 84 ALA A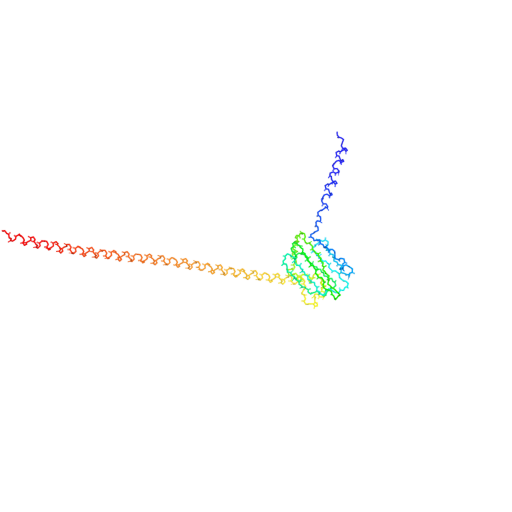 CA 1
ATOM 649 C C . ALA A 1 84 ? -10.089 -2.261 16.689 1.00 91.50 84 ALA A C 1
ATOM 651 O O . ALA A 1 84 ? -10.877 -1.333 16.891 1.00 91.50 84 ALA A O 1
ATOM 652 N N . ARG A 1 85 ? -8.797 -2.054 16.455 1.00 93.00 85 ARG A N 1
ATOM 653 C CA . ARG A 1 85 ? -8.193 -0.735 16.270 1.00 93.00 85 ARG A CA 1
ATOM 654 C C . ARG A 1 85 ? -7.781 -0.598 14.824 1.00 93.00 85 ARG A C 1
ATOM 656 O O . ARG A 1 85 ? -6.922 -1.332 14.355 1.00 93.00 85 ARG A O 1
ATOM 663 N N . ILE A 1 86 ? -8.393 0.353 14.134 1.00 91.12 86 ILE A N 1
ATOM 664 C CA . ILE A 1 86 ? -8.238 0.504 12.695 1.00 91.12 86 ILE A CA 1
ATOM 665 C C . ILE A 1 86 ? -7.573 1.850 12.413 1.00 91.12 86 ILE A C 1
ATOM 667 O O . ILE A 1 86 ? -8.218 2.896 12.565 1.00 91.12 86 ILE A O 1
ATOM 671 N N . PRO A 1 87 ? -6.286 1.852 12.031 1.00 92.25 87 PRO A N 1
ATOM 672 C CA . PRO A 1 87 ? -5.580 3.065 11.653 1.00 92.25 87 PRO A CA 1
ATOM 673 C C . PRO A 1 87 ? -6.144 3.649 10.353 1.00 92.25 87 PRO A C 1
ATOM 675 O O . PRO A 1 87 ? -6.236 2.973 9.333 1.00 92.25 87 PRO A O 1
ATOM 678 N N . LEU A 1 88 ? -6.514 4.930 10.374 1.00 90.31 88 LEU A N 1
ATOM 679 C CA . LEU A 1 88 ? -7.192 5.588 9.258 1.00 90.31 88 LEU A CA 1
ATOM 680 C C . LEU A 1 88 ? -6.251 6.208 8.216 1.00 90.31 88 LEU A C 1
ATOM 682 O O . LEU A 1 88 ? -6.718 6.714 7.201 1.00 90.31 88 LEU A O 1
ATOM 686 N N . HIS A 1 89 ? -4.939 6.171 8.443 1.00 89.94 89 HIS A N 1
ATOM 687 C CA . HIS A 1 89 ? -3.935 6.718 7.524 1.00 89.94 89 HIS A CA 1
ATOM 688 C C . HIS A 1 89 ? -3.771 5.896 6.230 1.00 89.94 89 HIS A C 1
ATOM 690 O O . HIS A 1 89 ? -3.117 6.339 5.286 1.00 89.94 89 HIS A O 1
ATOM 696 N N . HIS A 1 90 ? -4.375 4.707 6.181 1.00 88.56 90 HIS A N 1
ATOM 697 C CA . HIS A 1 90 ? -4.505 3.878 4.981 1.00 88.56 90 HIS A CA 1
ATOM 698 C C . HIS A 1 90 ? -5.589 4.357 4.021 1.00 88.56 90 HIS A C 1
ATOM 700 O O . HIS A 1 90 ? -5.605 3.943 2.866 1.00 88.56 90 HIS A O 1
ATOM 706 N N . PHE A 1 91 ? -6.488 5.222 4.488 1.00 87.81 91 PHE A N 1
ATOM 707 C CA . PHE A 1 91 ? -7.678 5.624 3.751 1.00 87.81 91 PHE A CA 1
ATOM 708 C C . PHE A 1 91 ? -7.544 7.063 3.262 1.00 87.81 91 PHE A C 1
ATOM 710 O O . PHE A 1 91 ? -7.150 7.966 4.004 1.00 87.81 91 PHE A O 1
ATOM 717 N N . GLU A 1 92 ? -7.920 7.285 2.007 1.00 88.88 92 GLU A N 1
ATOM 718 C CA . GLU A 1 92 ? -7.979 8.619 1.416 1.00 88.88 92 GLU A CA 1
ATOM 719 C C . GLU A 1 92 ? -9.175 9.422 1.958 1.00 88.88 92 GLU A C 1
ATOM 721 O O . GLU A 1 92 ? -10.022 8.925 2.703 1.00 88.88 92 GLU A O 1
ATOM 726 N N . VAL A 1 93 ? -9.282 10.691 1.580 1.00 90.00 93 VAL A N 1
ATOM 727 C CA . VAL A 1 93 ? -10.460 11.508 1.901 1.00 90.00 93 VAL A CA 1
ATOM 728 C C . VAL A 1 93 ? -11.690 10.941 1.183 1.00 90.00 93 VAL A C 1
ATOM 730 O O . VAL A 1 93 ? -11.626 10.636 -0.006 1.00 90.00 93 VAL A O 1
ATOM 733 N N . GLY A 1 94 ? -12.812 10.783 1.890 1.00 89.12 94 GLY A N 1
ATOM 734 C CA . GLY A 1 94 ? -14.018 10.189 1.314 1.00 89.12 94 GLY A CA 1
ATOM 735 C C . GLY A 1 94 ? -14.945 9.496 2.310 1.00 89.12 94 GLY A C 1
ATOM 736 O O . GLY A 1 94 ? -14.749 9.525 3.524 1.00 89.12 94 GLY A O 1
ATOM 737 N N . ARG A 1 95 ? -15.981 8.847 1.769 1.00 89.81 95 ARG A N 1
ATOM 738 C CA . ARG A 1 95 ? -16.986 8.109 2.544 1.00 89.81 95 ARG A CA 1
ATOM 739 C C . ARG A 1 95 ? -16.670 6.622 2.580 1.00 89.81 95 ARG A C 1
ATOM 741 O O . ARG A 1 95 ? -16.430 6.004 1.541 1.00 89.81 95 ARG A O 1
ATOM 748 N N . TYR A 1 96 ? -16.798 6.033 3.759 1.00 90.31 96 TYR A N 1
ATOM 749 C CA . TYR A 1 96 ? -16.499 4.631 4.020 1.00 90.31 96 TYR A CA 1
ATOM 750 C C . TYR A 1 96 ? -17.607 3.990 4.844 1.00 90.31 96 TYR A C 1
ATOM 752 O O . TYR A 1 96 ? -18.245 4.650 5.665 1.00 90.31 96 TYR A O 1
ATOM 760 N N . THR A 1 97 ? -17.820 2.695 4.638 1.00 90.19 97 THR A N 1
ATOM 761 C CA . THR A 1 97 ? -18.624 1.882 5.553 1.00 90.19 97 THR A CA 1
ATOM 762 C C . THR A 1 97 ? -17.750 0.773 6.099 1.00 90.19 97 THR A C 1
ATOM 764 O O . THR A 1 97 ? -17.160 0.009 5.339 1.00 90.19 97 THR A O 1
ATOM 767 N N . VAL A 1 98 ? -17.676 0.689 7.421 1.00 89.94 98 VAL A N 1
ATOM 768 C CA . VAL A 1 98 ? -17.057 -0.423 8.133 1.00 89.94 98 VAL A CA 1
ATOM 769 C C . VAL A 1 98 ? -18.145 -1.350 8.600 1.00 89.94 98 VAL A C 1
ATOM 771 O O . VAL A 1 98 ? -19.056 -0.937 9.304 1.00 89.94 98 VAL A O 1
ATOM 774 N N . VAL A 1 99 ? -18.055 -2.608 8.214 1.00 90.12 99 VAL A N 1
ATOM 775 C CA . VAL A 1 99 ? -19.012 -3.632 8.605 1.00 90.12 99 VAL A CA 1
ATOM 776 C C . VAL A 1 99 ? -18.326 -4.556 9.593 1.00 90.12 99 VAL A C 1
ATOM 778 O O . VAL A 1 99 ? -17.371 -5.226 9.218 1.00 90.12 99 VAL A O 1
ATOM 781 N N . ALA A 1 100 ? -18.794 -4.590 10.839 1.00 90.62 100 ALA A N 1
ATOM 782 C CA . ALA A 1 100 ? -18.320 -5.540 11.841 1.00 90.62 100 ALA A CA 1
ATOM 783 C C . ALA A 1 100 ? -19.222 -6.781 11.848 1.00 90.62 100 ALA A C 1
ATOM 785 O O . ALA A 1 100 ? -20.435 -6.665 12.042 1.00 90.62 100 ALA A O 1
ATOM 786 N N . TYR A 1 101 ? -18.626 -7.955 11.645 1.00 91.31 101 TYR A N 1
ATOM 787 C CA . TYR A 1 101 ? -19.299 -9.248 11.687 1.00 91.31 101 TYR A CA 1
ATOM 788 C C . TYR A 1 101 ? -19.077 -9.893 13.051 1.00 91.31 101 TYR A C 1
ATOM 790 O O . TYR A 1 101 ? -17.941 -10.161 13.461 1.00 91.31 101 TYR A O 1
ATOM 798 N N . ARG A 1 102 ? -20.183 -10.152 13.739 1.00 89.75 102 ARG A N 1
ATOM 799 C CA . ARG A 1 102 ? -20.236 -10.899 14.993 1.00 89.75 102 ARG A CA 1
ATOM 800 C C . ARG A 1 102 ? -21.086 -12.154 14.789 1.00 89.75 102 ARG A C 1
ATOM 802 O O . ARG A 1 102 ? -21.724 -12.306 13.751 1.00 89.75 102 ARG A O 1
ATOM 809 N N . GLU A 1 103 ? -21.083 -13.046 15.774 1.00 85.69 103 GLU A N 1
ATOM 810 C CA . GLU A 1 103 ? -21.911 -14.262 15.752 1.00 85.69 103 GLU A CA 1
ATOM 811 C C . GLU A 1 103 ? -23.406 -13.926 15.696 1.00 85.69 103 GLU A C 1
ATOM 813 O O . GLU A 1 103 ? -24.168 -14.574 14.987 1.00 85.69 103 GLU A O 1
ATOM 818 N N . ASP A 1 104 ? -23.815 -12.884 16.423 1.00 85.44 104 ASP A N 1
ATOM 819 C CA . ASP A 1 104 ? -25.210 -12.486 16.588 1.00 85.44 104 ASP A CA 1
ATOM 820 C C . ASP A 1 104 ? -25.756 -11.697 15.392 1.00 85.44 104 ASP A C 1
ATOM 822 O O . ASP A 1 104 ? -26.913 -11.879 15.012 1.00 85.44 104 ASP A O 1
ATOM 826 N N . ALA A 1 105 ? -24.952 -10.798 14.814 1.00 86.25 105 ALA A N 1
ATOM 827 C CA . ALA A 1 105 ? -25.400 -9.909 13.748 1.00 86.25 105 ALA A CA 1
ATOM 828 C C . ALA A 1 105 ? -24.249 -9.191 13.021 1.00 86.25 105 ALA A C 1
ATOM 830 O O . ALA A 1 105 ? -23.066 -9.291 13.357 1.00 86.25 105 ALA A O 1
ATOM 831 N N . VAL A 1 106 ? -24.643 -8.409 12.014 1.00 89.25 106 VAL A N 1
ATOM 832 C CA . VAL A 1 106 ? -23.769 -7.579 11.186 1.00 89.25 106 VAL A CA 1
ATOM 833 C C . VAL A 1 106 ? -24.057 -6.105 11.455 1.00 89.25 106 VAL A C 1
ATOM 835 O O . VAL A 1 106 ? -25.195 -5.652 11.327 1.00 89.25 106 VAL A O 1
ATOM 838 N N . TYR A 1 107 ? -23.017 -5.341 11.790 1.00 89.44 107 TYR A N 1
ATOM 839 C CA . TYR A 1 107 ? -23.146 -3.945 12.205 1.00 89.44 107 TYR A CA 1
ATOM 840 C C . TYR A 1 107 ? -22.416 -3.005 11.235 1.00 89.44 107 TYR A C 1
ATOM 842 O O . TYR A 1 107 ? -21.188 -2.907 11.291 1.00 89.44 107 TYR A O 1
ATOM 850 N N . PRO A 1 108 ? -23.140 -2.299 10.344 1.00 89.31 108 PRO A N 1
ATOM 851 C CA . PRO A 1 108 ? -22.547 -1.304 9.458 1.00 89.31 108 PRO A CA 1
ATOM 852 C C . PRO A 1 108 ? -22.326 0.028 10.191 1.00 89.31 108 PRO A C 1
ATOM 854 O O . PRO A 1 108 ? -23.224 0.553 10.841 1.00 89.31 108 PRO A O 1
ATOM 857 N N . ILE A 1 109 ? -21.143 0.609 10.059 1.00 89.00 109 ILE A N 1
ATOM 858 C CA . ILE A 1 109 ? -20.726 1.870 10.675 1.00 89.00 109 ILE A CA 1
ATOM 859 C C . ILE A 1 109 ? -20.289 2.795 9.546 1.00 89.00 109 ILE A C 1
ATOM 861 O O . ILE A 1 109 ? -19.387 2.463 8.778 1.00 89.00 109 ILE A O 1
ATOM 865 N N . SER A 1 110 ? -20.946 3.946 9.419 1.00 88.69 110 SER A N 1
ATOM 866 C CA . SER A 1 110 ? -20.644 4.905 8.355 1.00 88.69 110 SER A CA 1
ATOM 867 C C . SER A 1 110 ? -19.636 5.940 8.830 1.00 88.69 110 SER A C 1
ATOM 869 O O . SER A 1 110 ? -19.728 6.472 9.936 1.00 88.69 110 SER A O 1
ATOM 871 N N . LEU A 1 111 ? -18.661 6.220 7.977 1.00 88.38 111 LEU A N 1
ATOM 872 C CA . LEU A 1 111 ? -17.488 7.025 8.280 1.00 88.38 111 LEU A CA 1
ATOM 873 C C . LEU A 1 111 ? -17.278 8.033 7.162 1.00 88.38 111 LEU A C 1
ATOM 875 O O . LEU A 1 111 ? -17.393 7.696 5.981 1.00 88.38 111 LEU A O 1
ATOM 879 N N . ASN A 1 112 ? -16.929 9.260 7.528 1.00 88.69 112 ASN A N 1
ATOM 880 C CA . ASN A 1 112 ? -16.593 10.295 6.567 1.00 88.69 112 ASN A CA 1
ATOM 881 C C . ASN A 1 112 ? -15.222 10.886 6.903 1.00 88.69 112 ASN A C 1
ATOM 883 O O . ASN A 1 112 ? -15.036 11.541 7.931 1.00 88.69 112 ASN A O 1
ATOM 887 N N . ARG A 1 113 ? -14.245 10.623 6.037 1.00 88.94 113 ARG A N 1
ATOM 888 C CA . ARG A 1 113 ? -12.925 11.248 6.073 1.00 88.94 113 ARG A CA 1
ATOM 889 C C . ARG A 1 113 ? -13.012 12.602 5.390 1.00 88.94 113 ARG A C 1
ATOM 891 O O . ARG A 1 113 ? -13.283 12.659 4.194 1.00 88.94 113 ARG A O 1
ATOM 898 N N . MET A 1 114 ? -12.739 13.656 6.147 1.00 86.94 114 MET A N 1
ATOM 899 C CA . MET A 1 114 ? -12.788 15.044 5.680 1.00 86.94 114 MET A CA 1
ATOM 900 C C . MET A 1 114 ? -11.410 15.547 5.247 1.00 86.94 114 MET A C 1
ATOM 902 O O . MET A 1 114 ? -11.302 16.297 4.283 1.00 86.94 114 MET A O 1
ATOM 906 N N . GLU A 1 115 ? -10.353 15.103 5.929 1.00 86.31 115 GLU A N 1
ATOM 907 C CA . GLU A 1 115 ? -8.977 15.552 5.688 1.00 86.31 115 GLU A CA 1
ATOM 908 C C . GLU A 1 115 ? -8.019 14.369 5.522 1.00 86.31 115 GLU A C 1
ATOM 910 O O . GLU A 1 115 ? -8.304 13.252 5.964 1.00 86.31 115 GLU A O 1
ATOM 915 N N . ALA A 1 116 ? -6.874 14.595 4.879 1.00 87.12 116 ALA A N 1
ATOM 916 C CA . ALA A 1 116 ? -5.834 13.581 4.748 1.00 87.12 116 ALA A CA 1
ATOM 917 C C . ALA A 1 116 ? -5.058 13.424 6.068 1.00 87.12 116 ALA A C 1
ATOM 919 O O . ALA A 1 116 ? -4.758 14.405 6.747 1.00 87.12 116 ALA A O 1
ATOM 920 N N . ILE A 1 117 ? -4.707 12.187 6.427 1.00 86.75 117 ILE A N 1
ATOM 921 C CA . ILE A 1 117 ? -3.841 11.900 7.578 1.00 86.75 117 ILE A CA 1
ATOM 922 C C . ILE A 1 117 ? -2.433 11.630 7.072 1.00 86.75 117 ILE A C 1
ATOM 924 O O . ILE A 1 117 ? -2.232 10.799 6.189 1.00 86.75 117 ILE A O 1
ATOM 928 N N . ALA A 1 118 ? -1.453 12.308 7.665 1.00 86.81 118 ALA A N 1
ATOM 929 C CA . ALA A 1 118 ? -0.053 11.997 7.429 1.00 86.81 118 ALA A CA 1
ATOM 930 C C . ALA A 1 118 ? 0.255 10.578 7.926 1.00 86.81 118 ALA A C 1
ATOM 932 O O . ALA A 1 118 ? -0.020 10.245 9.080 1.00 86.81 118 ALA A O 1
ATOM 933 N N . LYS A 1 119 ? 0.831 9.746 7.056 1.00 87.62 119 LYS A N 1
ATOM 934 C CA . LYS A 1 119 ? 1.252 8.395 7.430 1.00 87.62 119 LYS A CA 1
ATOM 935 C C . LYS A 1 119 ? 2.375 8.482 8.475 1.00 87.62 119 LYS A C 1
ATOM 937 O O . LYS A 1 119 ? 3.362 9.172 8.209 1.00 87.62 119 LYS A O 1
ATOM 942 N N . PRO A 1 120 ? 2.240 7.820 9.639 1.00 85.88 120 PRO A N 1
ATOM 943 C CA . PRO A 1 120 ? 3.321 7.727 10.617 1.00 85.88 120 PRO A CA 1
ATOM 944 C C . PRO A 1 120 ? 4.597 7.135 10.005 1.00 85.88 120 PRO A C 1
ATOM 946 O O . PRO A 1 120 ? 4.527 6.304 9.100 1.00 85.88 120 PRO A O 1
ATOM 949 N N . THR A 1 121 ? 5.770 7.534 10.501 1.00 84.25 121 THR A N 1
ATOM 950 C CA . THR A 1 121 ? 7.068 7.037 10.001 1.00 84.25 121 THR A CA 1
ATOM 951 C C . THR A 1 121 ? 7.224 5.526 10.181 1.00 84.25 121 THR A C 1
ATOM 953 O O . THR A 1 121 ? 7.871 4.863 9.377 1.00 84.25 121 THR A O 1
ATOM 956 N N . ASP A 1 122 ? 6.619 4.981 11.231 1.00 82.44 122 ASP A N 1
ATOM 957 C CA . ASP A 1 122 ? 6.615 3.565 11.583 1.00 82.44 122 ASP A CA 1
ATOM 958 C C . ASP A 1 122 ? 5.369 2.826 11.062 1.00 82.44 122 ASP A C 1
ATOM 960 O O . ASP A 1 122 ? 5.102 1.698 11.476 1.00 82.44 122 ASP A O 1
ATOM 964 N N . ALA A 1 123 ? 4.586 3.449 10.174 1.00 84.81 123 ALA A N 1
ATOM 965 C CA . ALA A 1 123 ? 3.398 2.834 9.601 1.00 84.81 123 ALA A CA 1
ATOM 966 C C . ALA A 1 123 ? 3.759 1.598 8.771 1.00 84.81 123 ALA A C 1
ATOM 968 O O . ALA A 1 123 ? 4.644 1.621 7.910 1.00 84.81 123 ALA A O 1
ATOM 969 N N . ILE A 1 124 ? 3.025 0.516 9.006 1.00 87.50 124 ILE A N 1
ATOM 970 C CA . ILE A 1 124 ? 3.108 -0.687 8.185 1.00 87.50 124 ILE A CA 1
ATOM 971 C C . ILE A 1 124 ? 2.336 -0.404 6.903 1.00 87.50 124 ILE A C 1
ATOM 973 O O . ILE A 1 124 ? 1.245 0.134 6.967 1.00 87.50 124 ILE A O 1
ATOM 977 N N . ALA A 1 125 ? 2.905 -0.712 5.737 1.00 86.62 125 ALA A N 1
ATOM 978 C CA . ALA A 1 125 ? 2.282 -0.374 4.455 1.00 86.62 125 ALA A CA 1
ATOM 979 C C . ALA A 1 125 ? 1.041 -1.221 4.133 1.00 86.62 125 ALA A C 1
ATOM 981 O O . ALA A 1 125 ? 0.175 -0.769 3.390 1.00 86.62 125 ALA A O 1
ATOM 982 N N . ASP A 1 126 ? 0.994 -2.443 4.660 1.00 88.75 126 ASP A N 1
ATOM 983 C CA . ASP A 1 126 ? -0.122 -3.360 4.482 1.00 88.75 126 ASP A CA 1
ATOM 984 C C . ASP A 1 126 ? -1.211 -3.093 5.528 1.00 88.75 126 ASP A C 1
ATOM 986 O O . ASP A 1 126 ? -0.946 -3.096 6.732 1.00 88.75 126 ASP A O 1
ATOM 990 N N . LEU A 1 127 ? -2.431 -2.845 5.054 1.00 88.94 127 LEU A N 1
ATOM 991 C CA . LEU A 1 127 ? -3.566 -2.469 5.891 1.00 88.94 127 LEU A CA 1
ATOM 992 C C . LEU A 1 127 ? -3.966 -3.608 6.836 1.00 88.94 127 LEU A C 1
ATOM 994 O O . LEU A 1 127 ? -4.243 -3.351 8.006 1.00 88.94 127 LEU A O 1
ATOM 998 N N . GLU A 1 128 ? -4.005 -4.846 6.342 1.00 89.06 128 GLU A N 1
ATOM 999 C CA . GLU A 1 128 ? -4.426 -5.997 7.147 1.00 89.06 128 GLU A CA 1
ATOM 1000 C C . GLU A 1 128 ? -3.466 -6.223 8.316 1.00 89.06 128 GLU A C 1
ATOM 1002 O O . GLU A 1 128 ? -3.885 -6.240 9.476 1.00 89.06 128 GLU A O 1
ATOM 1007 N N . GLU A 1 129 ? -2.167 -6.280 8.026 1.00 89.75 129 GLU A N 1
ATOM 1008 C CA . GLU A 1 129 ? -1.127 -6.453 9.038 1.00 89.75 129 GLU A CA 1
ATOM 1009 C C . GLU A 1 129 ? -1.120 -5.316 10.078 1.00 89.75 129 GLU A C 1
ATOM 1011 O O . GLU A 1 129 ? -0.961 -5.566 11.278 1.00 89.75 129 GLU A O 1
ATOM 1016 N N . ASP A 1 130 ? -1.318 -4.062 9.653 1.00 91.12 130 ASP A N 1
ATOM 1017 C CA . ASP A 1 130 ? -1.346 -2.917 10.571 1.00 91.12 130 ASP A CA 1
ATOM 1018 C C . ASP A 1 130 ? -2.568 -2.959 11.500 1.00 91.12 130 ASP A C 1
ATOM 1020 O O . ASP A 1 130 ? -2.448 -2.729 12.708 1.00 91.12 130 ASP A O 1
ATOM 1024 N N . VAL A 1 131 ? -3.741 -3.328 10.972 1.00 90.94 131 VAL A N 1
ATOM 1025 C CA . VAL A 1 131 ? -4.957 -3.481 11.783 1.00 90.94 131 VAL A CA 1
ATOM 1026 C C . VAL A 1 131 ? -4.826 -4.651 12.756 1.00 90.94 131 VAL A C 1
ATOM 1028 O O . VAL A 1 131 ? -5.161 -4.494 13.935 1.00 90.94 131 VAL A O 1
ATOM 1031 N N . LEU A 1 132 ? -4.313 -5.803 12.313 1.00 91.06 132 LEU A N 1
ATOM 1032 C CA . LEU A 1 132 ? -4.094 -6.963 13.181 1.00 91.06 132 LEU A CA 1
ATOM 1033 C C . LEU A 1 132 ? -3.168 -6.611 14.346 1.00 91.06 132 LEU A C 1
ATOM 1035 O O . LEU A 1 132 ? -3.496 -6.870 15.505 1.00 91.06 132 LEU A O 1
ATOM 1039 N N . ARG A 1 133 ? -2.046 -5.944 14.070 1.00 90.56 133 ARG A N 1
ATOM 1040 C CA . ARG A 1 133 ? -1.092 -5.533 15.112 1.00 90.56 133 ARG A CA 1
ATOM 1041 C C . ARG A 1 133 ? -1.631 -4.458 16.042 1.00 90.56 133 ARG A C 1
ATOM 1043 O O . ARG A 1 133 ? -1.303 -4.467 17.226 1.00 90.56 133 ARG A O 1
ATOM 1050 N N . ALA A 1 134 ? -2.439 -3.532 15.532 1.00 90.56 134 ALA A N 1
ATOM 1051 C CA . ALA A 1 134 ? -3.067 -2.507 16.359 1.00 90.56 134 ALA A CA 1
ATOM 1052 C C . ALA A 1 134 ? -4.155 -3.096 17.277 1.00 90.56 134 ALA A C 1
ATOM 1054 O O . ALA A 1 134 ? -4.374 -2.587 18.381 1.00 90.56 134 ALA A O 1
ATOM 1055 N N . SER A 1 135 ? -4.835 -4.152 16.822 1.00 91.19 135 SER A N 1
ATOM 1056 C CA . SER A 1 135 ? -6.005 -4.740 17.485 1.00 91.19 135 SER A CA 1
ATOM 1057 C C . SER A 1 135 ? -5.669 -5.874 18.457 1.00 91.19 135 SER A C 1
ATOM 1059 O O . SER A 1 135 ? -6.343 -6.028 19.475 1.00 91.19 135 SER A O 1
ATOM 1061 N N . LEU A 1 136 ? -4.651 -6.684 18.155 1.00 91.19 136 LEU A N 1
ATOM 1062 C CA . LEU A 1 136 ? -4.287 -7.868 18.938 1.00 91.19 136 LEU A CA 1
ATOM 1063 C C . LEU A 1 136 ? -3.266 -7.539 20.033 1.00 91.19 136 LEU A C 1
ATOM 1065 O O . LEU A 1 136 ? -2.383 -6.703 19.848 1.00 91.19 136 LEU A O 1
ATOM 1069 N N . SER A 1 137 ? -3.329 -8.246 21.164 1.00 89.75 137 SER A N 1
ATOM 1070 C CA . SER A 1 137 ? -2.285 -8.171 22.193 1.00 89.75 137 SER A CA 1
ATOM 1071 C C . SER A 1 137 ? -0.985 -8.821 21.712 1.00 89.75 137 SER A C 1
ATOM 1073 O O . SER A 1 137 ? -1.012 -9.751 20.907 1.00 89.75 137 SER A O 1
ATOM 1075 N N . SER A 1 138 ? 0.162 -8.415 22.265 1.00 88.56 138 SER A N 1
ATOM 1076 C CA . SER A 1 138 ? 1.466 -9.015 21.931 1.00 88.56 138 SER A CA 1
ATOM 1077 C C . SER A 1 138 ? 1.491 -10.535 22.141 1.00 88.56 138 SER A C 1
ATOM 1079 O O . SER A 1 138 ? 2.101 -11.262 21.369 1.00 88.56 138 SER A O 1
ATOM 1081 N N . THR A 1 139 ? 0.779 -11.039 23.152 1.00 89.56 139 THR A N 1
ATOM 1082 C CA . THR A 1 139 ? 0.648 -12.480 23.412 1.00 89.56 139 THR A CA 1
ATOM 1083 C C . THR A 1 139 ? -0.122 -13.216 22.318 1.00 89.56 139 THR A C 1
ATOM 1085 O O . THR A 1 139 ? 0.251 -14.327 21.954 1.00 89.56 139 THR A O 1
ATOM 1088 N N . GLU A 1 140 ? -1.180 -12.612 21.781 1.00 88.50 140 GLU A N 1
ATOM 1089 C CA . GLU A 1 140 ? -1.987 -13.202 20.713 1.00 88.50 140 GLU A CA 1
ATOM 1090 C C . GLU A 1 140 ? -1.267 -13.116 19.363 1.00 88.50 140 GLU A C 1
ATOM 1092 O O . GLU A 1 140 ? -1.266 -14.077 18.599 1.00 88.50 140 GLU A O 1
ATOM 1097 N N . GLN A 1 141 ? -0.555 -12.013 19.116 1.00 90.94 141 GLN A N 1
ATOM 1098 C CA . GLN A 1 141 ? 0.342 -11.870 17.967 1.00 90.94 141 GLN A CA 1
ATOM 1099 C C . GLN A 1 141 ? 1.399 -12.987 17.946 1.00 90.94 141 GLN A C 1
ATOM 1101 O O . GLN A 1 141 ? 1.577 -13.649 16.924 1.00 90.94 141 GLN A O 1
ATOM 1106 N N . LEU A 1 142 ? 2.031 -13.271 19.092 1.00 89.56 142 LEU A N 1
ATOM 1107 C CA . LEU A 1 142 ? 3.004 -14.362 19.219 1.00 89.56 142 LEU A CA 1
ATOM 1108 C C . LEU A 1 142 ? 2.386 -15.739 18.950 1.00 89.56 142 LEU A C 1
ATOM 1110 O O . LEU A 1 142 ? 2.989 -16.548 18.247 1.00 89.56 142 LEU A O 1
ATOM 1114 N N . LYS A 1 143 ? 1.171 -16.008 19.449 1.00 91.12 143 LYS A N 1
ATOM 1115 C CA . LYS A 1 143 ? 0.457 -17.266 19.155 1.00 91.12 143 LYS A CA 1
ATOM 1116 C C . LYS A 1 143 ? 0.161 -17.441 17.666 1.00 91.12 143 LYS A C 1
ATOM 1118 O O . LYS A 1 143 ? 0.164 -18.567 17.181 1.00 91.12 143 LYS A O 1
ATOM 1123 N N . ARG A 1 144 ? -0.070 -16.341 16.946 1.00 88.44 144 ARG A N 1
ATOM 1124 C CA . ARG A 1 144 ? -0.274 -16.326 15.489 1.00 88.44 144 ARG A CA 1
ATOM 1125 C C . ARG A 1 144 ? 1.034 -16.344 14.692 1.00 88.44 144 ARG A C 1
ATOM 1127 O O . ARG A 1 144 ? 0.998 -16.255 13.471 1.00 88.44 144 ARG A O 1
ATOM 1134 N N . GLY A 1 145 ? 2.186 -16.451 15.360 1.00 89.94 145 GLY A N 1
ATOM 1135 C CA . GLY A 1 145 ? 3.497 -16.445 14.711 1.00 89.94 145 GLY A CA 1
ATOM 1136 C C . GLY A 1 145 ? 3.886 -15.085 14.127 1.00 89.94 145 GLY A C 1
ATOM 1137 O O . GLY A 1 145 ? 4.777 -15.016 13.280 1.00 89.94 145 GLY A O 1
ATOM 1138 N N . MET A 1 146 ? 3.235 -14.001 14.558 1.00 88.12 146 MET A N 1
ATOM 1139 C CA . MET A 1 146 ? 3.581 -12.655 14.119 1.00 88.12 146 MET A CA 1
ATOM 1140 C C . MET A 1 146 ? 4.855 -12.207 14.852 1.00 88.12 146 MET A C 1
ATOM 1142 O O . MET A 1 146 ? 4.881 -12.216 16.086 1.00 88.12 146 MET A O 1
ATOM 1146 N N . PRO A 1 147 ? 5.919 -11.803 14.133 1.00 87.56 147 PRO A N 1
ATOM 1147 C CA . PRO A 1 147 ? 7.125 -11.281 14.767 1.00 87.56 147 PRO A CA 1
ATOM 1148 C C . PRO A 1 147 ? 6.825 -9.951 15.459 1.00 87.56 147 PRO A C 1
ATOM 1150 O O . PRO A 1 147 ? 5.862 -9.269 15.100 1.00 87.56 147 PRO A O 1
ATOM 1153 N N . ASP A 1 148 ? 7.672 -9.545 16.403 1.00 87.88 148 ASP A N 1
ATOM 1154 C CA . ASP A 1 148 ? 7.563 -8.229 17.035 1.00 87.88 148 ASP A CA 1
ATOM 1155 C C . ASP A 1 148 ? 7.638 -7.088 15.998 1.00 87.88 148 ASP A C 1
ATOM 1157 O O . ASP A 1 148 ? 8.253 -7.237 14.934 1.00 87.88 148 ASP A O 1
ATOM 1161 N N . ARG A 1 149 ? 6.998 -5.949 16.292 1.00 84.81 149 ARG A N 1
ATOM 1162 C CA . ARG A 1 149 ? 6.849 -4.814 15.364 1.00 84.81 149 ARG A CA 1
ATOM 1163 C C . ARG A 1 149 ? 8.202 -4.307 14.878 1.00 84.81 149 ARG A C 1
ATOM 1165 O O . ARG A 1 149 ? 8.367 -4.094 13.680 1.00 84.81 149 ARG A O 1
ATOM 1172 N N . GLU A 1 150 ? 9.176 -4.163 15.771 1.00 86.69 150 GLU A N 1
ATOM 1173 C CA . GLU A 1 150 ? 10.520 -3.700 15.403 1.00 86.69 150 GLU A CA 1
ATOM 1174 C C . GLU A 1 150 ? 11.210 -4.679 14.446 1.00 86.69 150 GLU A C 1
ATOM 1176 O O . GLU A 1 150 ? 11.758 -4.282 13.416 1.00 86.69 150 GLU A O 1
ATOM 1181 N N . THR A 1 151 ? 11.098 -5.978 14.734 1.00 87.31 151 THR A N 1
ATOM 1182 C CA . THR A 1 151 ? 11.665 -7.045 13.897 1.00 87.31 151 THR A CA 1
ATOM 1183 C C . THR A 1 151 ? 11.000 -7.081 12.518 1.00 87.31 151 THR A C 1
ATOM 1185 O O . THR A 1 151 ? 11.674 -7.234 11.494 1.00 87.31 151 THR A O 1
ATOM 1188 N N . PHE A 1 152 ? 9.679 -6.897 12.470 1.00 87.06 152 PHE A N 1
ATOM 1189 C CA . PHE A 1 152 ? 8.917 -6.822 11.227 1.00 87.06 152 PHE A CA 1
ATOM 1190 C C . PHE A 1 152 ? 9.351 -5.625 10.374 1.00 87.06 152 PHE A C 1
ATOM 1192 O O . PHE A 1 152 ? 9.699 -5.797 9.202 1.00 87.06 152 PHE A O 1
ATOM 1199 N N . LEU A 1 153 ? 9.399 -4.427 10.965 1.00 87.12 153 LEU A N 1
ATOM 1200 C CA . LEU A 1 153 ? 9.803 -3.203 10.271 1.00 87.12 153 LEU A CA 1
ATOM 1201 C C . LEU A 1 153 ? 11.248 -3.290 9.767 1.00 87.12 153 LEU A C 1
ATOM 1203 O O . LEU A 1 153 ? 11.509 -2.935 8.617 1.00 87.12 153 LEU A O 1
ATOM 1207 N N . ALA A 1 154 ? 12.170 -3.836 10.564 1.00 88.38 154 ALA A N 1
ATOM 1208 C CA . ALA A 1 154 ? 13.552 -4.058 10.145 1.00 88.38 154 ALA A CA 1
ATOM 1209 C C . ALA A 1 154 ? 13.643 -5.027 8.954 1.00 88.38 154 ALA A C 1
ATOM 1211 O O . ALA A 1 154 ? 14.366 -4.774 7.988 1.00 88.38 154 ALA A O 1
ATOM 1212 N N . THR A 1 155 ? 12.862 -6.110 8.980 1.00 88.81 155 THR A N 1
ATOM 1213 C CA . THR A 1 155 ? 12.806 -7.089 7.884 1.00 88.81 155 THR A CA 1
ATOM 1214 C C . THR A 1 155 ? 12.251 -6.462 6.604 1.00 88.81 155 THR A C 1
ATOM 1216 O O . THR A 1 155 ? 12.809 -6.661 5.520 1.00 88.81 155 THR A O 1
ATOM 1219 N N . MET A 1 156 ? 11.182 -5.666 6.713 1.00 86.88 156 MET A N 1
ATOM 1220 C CA . MET A 1 156 ? 10.601 -4.953 5.575 1.00 86.88 156 MET A CA 1
ATOM 1221 C C . MET A 1 156 ? 11.550 -3.889 5.017 1.00 86.88 156 MET A C 1
ATOM 1223 O O . MET A 1 156 ? 11.717 -3.810 3.799 1.00 86.88 156 MET A O 1
ATOM 1227 N N . ALA A 1 157 ? 12.231 -3.131 5.878 1.00 87.81 157 ALA A N 1
ATOM 1228 C CA . ALA A 1 157 ? 13.237 -2.155 5.467 1.00 87.81 157 ALA A CA 1
ATOM 1229 C C . ALA A 1 157 ? 14.403 -2.830 4.728 1.00 87.81 157 ALA A C 1
ATOM 1231 O O . ALA A 1 157 ? 14.764 -2.412 3.628 1.00 87.81 157 ALA A O 1
ATOM 1232 N N . ALA A 1 158 ? 14.929 -3.936 5.261 1.00 89.38 158 ALA A N 1
ATOM 1233 C CA . ALA A 1 158 ? 15.986 -4.706 4.608 1.00 89.38 158 ALA A CA 1
ATOM 1234 C C . ALA A 1 158 ? 15.543 -5.260 3.241 1.00 89.38 158 ALA A C 1
ATOM 1236 O O . ALA A 1 158 ? 16.314 -5.246 2.277 1.00 89.38 158 ALA A O 1
ATOM 1237 N N . LYS A 1 159 ? 14.292 -5.726 3.126 1.00 89.25 159 LYS A N 1
ATOM 1238 C CA . LYS A 1 159 ? 13.715 -6.188 1.854 1.00 89.25 159 LYS A CA 1
ATOM 1239 C C . LYS A 1 159 ? 13.562 -5.040 0.851 1.00 89.25 159 LYS A C 1
ATOM 1241 O O . LYS A 1 159 ? 13.865 -5.220 -0.329 1.00 89.25 159 LYS A O 1
ATOM 1246 N N . ALA A 1 160 ? 13.135 -3.865 1.310 1.00 88.44 160 ALA A N 1
ATOM 1247 C CA . ALA A 1 160 ? 13.006 -2.674 0.477 1.00 88.44 160 ALA A CA 1
ATOM 1248 C C . ALA A 1 160 ? 14.366 -2.201 -0.056 1.00 88.44 160 ALA A C 1
ATOM 1250 O O . ALA A 1 160 ? 14.482 -1.921 -1.249 1.00 88.44 160 ALA A O 1
ATOM 1251 N N . GLU A 1 161 ? 15.403 -2.181 0.783 1.00 89.38 161 GLU A N 1
ATOM 1252 C CA . GLU A 1 161 ? 16.765 -1.821 0.367 1.00 89.38 161 GLU A CA 1
ATOM 1253 C C . GLU A 1 161 ? 17.334 -2.813 -0.655 1.00 89.38 161 GLU A C 1
ATOM 1255 O O . GLU A 1 161 ? 17.857 -2.397 -1.691 1.00 89.38 161 GLU A O 1
ATOM 1260 N N . LYS A 1 162 ? 17.134 -4.123 -0.451 1.00 90.88 162 LYS A N 1
ATOM 1261 C CA . LYS A 1 162 ? 17.501 -5.139 -1.455 1.00 90.88 162 LYS A CA 1
ATOM 1262 C C . LYS A 1 162 ? 16.785 -4.913 -2.789 1.00 90.88 162 LYS A C 1
ATOM 1264 O O . LYS A 1 162 ? 17.428 -4.935 -3.835 1.00 90.88 162 LYS A O 1
ATOM 1269 N N . SER A 1 163 ? 15.480 -4.636 -2.757 1.00 90.81 163 SER A N 1
ATOM 1270 C CA . SER A 1 163 ? 14.699 -4.372 -3.972 1.00 90.81 163 SER A CA 1
ATOM 1271 C C . SER A 1 163 ? 15.153 -3.102 -4.700 1.00 90.81 163 SER A C 1
ATOM 1273 O O . SER A 1 163 ? 15.223 -3.087 -5.930 1.00 90.81 163 SER A O 1
ATOM 1275 N N . LYS A 1 164 ? 15.489 -2.030 -3.968 1.00 90.94 164 LYS A N 1
ATOM 1276 C CA . LYS A 1 164 ? 16.042 -0.801 -4.560 1.00 90.94 164 LYS A CA 1
ATOM 1277 C C . LYS A 1 164 ? 17.385 -1.068 -5.231 1.00 90.94 164 LYS A C 1
ATOM 1279 O O . LYS A 1 164 ? 17.563 -0.671 -6.381 1.00 90.94 164 LYS A O 1
ATOM 1284 N N . ALA A 1 165 ? 18.287 -1.770 -4.545 1.00 91.25 165 ALA A N 1
ATOM 1285 C CA . ALA A 1 165 ? 19.596 -2.125 -5.083 1.00 91.25 165 ALA A CA 1
ATOM 1286 C C . ALA A 1 165 ? 19.471 -2.970 -6.363 1.00 91.25 165 ALA A C 1
ATOM 1288 O O . ALA A 1 165 ? 20.148 -2.698 -7.354 1.00 91.25 165 ALA A O 1
ATOM 1289 N N . GLU A 1 166 ? 18.557 -3.942 -6.384 1.00 91.75 166 GLU A N 1
ATOM 1290 C CA . GLU A 1 166 ? 18.280 -4.771 -7.561 1.00 91.75 166 GLU A CA 1
ATOM 1291 C C . GLU A 1 166 ? 17.734 -3.942 -8.735 1.00 91.75 166 GLU A C 1
ATOM 1293 O O . GLU A 1 166 ? 18.257 -4.013 -9.850 1.00 91.75 166 GLU A O 1
ATOM 1298 N N . LYS A 1 167 ? 16.737 -3.080 -8.491 1.00 91.25 167 LYS A N 1
ATOM 1299 C CA . LYS A 1 167 ? 16.201 -2.170 -9.519 1.00 91.25 167 LYS A CA 1
ATOM 1300 C C . LYS A 1 167 ? 17.274 -1.238 -10.074 1.00 91.25 167 LYS A C 1
ATOM 1302 O O . LYS A 1 167 ? 17.277 -0.947 -11.271 1.00 91.25 167 LYS A O 1
ATOM 1307 N N . GLU A 1 168 ? 18.189 -0.775 -9.228 1.00 93.19 168 GLU A N 1
ATOM 1308 C CA . GLU A 1 168 ? 19.293 0.073 -9.658 1.00 93.19 168 GLU A CA 1
ATOM 1309 C C . GLU A 1 168 ? 20.293 -0.694 -10.530 1.00 93.19 168 GLU A C 1
ATOM 1311 O O . GLU A 1 168 ? 20.693 -0.188 -11.580 1.00 93.19 168 GLU A O 1
ATOM 1316 N N . GLN A 1 169 ? 20.652 -1.926 -10.160 1.00 91.25 169 GLN A N 1
ATOM 1317 C CA . GLN A 1 169 ? 21.511 -2.787 -10.978 1.00 91.25 169 GLN A CA 1
ATOM 1318 C C . GLN A 1 169 ? 20.891 -3.063 -12.352 1.00 91.25 169 GLN A C 1
ATOM 1320 O O . GLN A 1 169 ? 21.555 -2.873 -13.374 1.00 91.25 169 GLN A O 1
ATOM 1325 N N . ILE A 1 170 ? 19.602 -3.411 -12.392 1.00 90.44 170 ILE A N 1
ATOM 1326 C CA . ILE A 1 170 ? 18.855 -3.603 -13.644 1.00 90.44 170 ILE A CA 1
ATOM 1327 C C . ILE A 1 170 ? 18.851 -2.308 -14.469 1.00 90.44 170 ILE A C 1
ATOM 1329 O O . ILE A 1 170 ? 19.084 -2.331 -15.680 1.00 90.44 170 ILE A O 1
ATOM 1333 N N . GLY A 1 171 ? 18.642 -1.159 -13.822 1.00 93.12 171 GLY A N 1
ATOM 1334 C CA . GLY A 1 171 ? 18.689 0.151 -14.470 1.00 93.12 171 GLY A CA 1
ATOM 1335 C C . GLY A 1 171 ? 20.059 0.477 -15.073 1.00 93.12 171 GLY A C 1
ATOM 1336 O O . GLY A 1 171 ? 20.131 0.977 -16.199 1.00 93.12 171 GLY A O 1
ATOM 1337 N N . ARG A 1 172 ? 21.152 0.169 -14.364 1.00 93.31 172 ARG A N 1
ATOM 1338 C CA . ARG A 1 172 ? 22.528 0.345 -14.860 1.00 93.31 172 ARG A CA 1
ATOM 1339 C C . ARG A 1 172 ? 22.800 -0.560 -16.060 1.00 93.31 172 ARG A C 1
ATOM 1341 O O . ARG A 1 172 ? 23.261 -0.064 -17.086 1.00 93.31 172 ARG A O 1
ATOM 1348 N N . PHE A 1 173 ? 22.436 -1.837 -15.966 1.00 91.31 173 PHE A N 1
ATOM 1349 C CA . PHE A 1 173 ? 22.583 -2.795 -17.062 1.00 91.31 173 PHE A CA 1
ATOM 1350 C C . PHE A 1 173 ? 21.821 -2.343 -18.314 1.00 91.31 173 PHE A C 1
ATOM 1352 O O . PHE A 1 173 ? 22.382 -2.302 -19.408 1.00 91.31 173 PHE A O 1
ATOM 1359 N N . ARG A 1 174 ? 20.567 -1.900 -18.156 1.00 94.19 174 ARG A N 1
ATOM 1360 C CA . ARG A 1 174 ? 19.755 -1.386 -19.268 1.00 94.19 174 ARG A CA 1
ATOM 1361 C C . ARG A 1 174 ? 20.412 -0.192 -19.964 1.00 94.19 174 ARG A C 1
ATOM 1363 O O . ARG A 1 174 ? 20.489 -0.173 -21.190 1.00 94.19 174 ARG A O 1
ATOM 1370 N N . ARG A 1 175 ? 20.929 0.778 -19.201 1.00 94.50 175 ARG A N 1
ATOM 1371 C CA . ARG A 1 175 ? 21.647 1.939 -19.764 1.00 94.50 175 ARG A CA 1
ATOM 1372 C C . ARG A 1 175 ? 22.905 1.520 -20.518 1.00 94.50 175 ARG A C 1
ATOM 1374 O O . ARG A 1 175 ? 23.214 2.105 -21.554 1.00 94.50 175 ARG A O 1
ATOM 1381 N N . GLU A 1 176 ? 23.623 0.517 -20.022 1.00 94.25 176 GLU A N 1
ATOM 1382 C CA . GLU A 1 176 ? 24.818 0.008 -20.689 1.00 94.25 176 GLU A CA 1
ATOM 1383 C C . GLU A 1 176 ? 24.482 -0.671 -22.023 1.00 94.25 176 GLU A C 1
ATOM 1385 O O . GLU A 1 176 ? 25.126 -0.388 -23.036 1.00 94.25 176 GLU A O 1
ATOM 1390 N N . VAL A 1 177 ? 23.438 -1.502 -22.053 1.00 94.50 177 VAL A N 1
ATOM 1391 C CA . VAL A 1 177 ? 22.946 -2.141 -23.283 1.00 94.50 177 VAL A CA 1
ATOM 1392 C C . VAL A 1 177 ? 22.494 -1.090 -24.299 1.00 94.50 177 VAL A C 1
ATOM 1394 O O . VAL A 1 177 ? 22.908 -1.139 -25.458 1.00 94.50 177 VAL A O 1
ATOM 1397 N N . GLU A 1 178 ? 21.719 -0.091 -23.872 1.00 94.19 178 GLU A N 1
ATOM 1398 C CA . GLU A 1 178 ? 21.276 1.007 -24.741 1.00 94.19 178 GLU A CA 1
ATOM 1399 C C . GLU A 1 178 ? 22.461 1.829 -25.282 1.00 94.19 178 GLU A C 1
ATOM 1401 O O . GLU A 1 178 ? 22.475 2.211 -26.456 1.00 94.19 178 GLU A O 1
ATOM 1406 N N . ALA A 1 179 ? 23.490 2.078 -24.466 1.00 94.75 179 ALA A N 1
ATOM 1407 C CA . ALA A 1 179 ? 24.694 2.783 -24.899 1.00 94.75 179 ALA A CA 1
ATOM 1408 C C . ALA A 1 179 ? 25.514 1.970 -25.914 1.00 94.75 179 ALA A C 1
ATOM 1410 O O . ALA A 1 179 ? 26.010 2.535 -26.893 1.00 94.75 179 ALA A O 1
ATOM 1411 N N . ARG A 1 180 ? 25.642 0.651 -25.712 1.00 94.38 180 ARG A N 1
ATOM 1412 C CA . ARG A 1 180 ? 26.303 -0.251 -26.668 1.00 94.38 180 ARG A CA 1
ATOM 1413 C C . ARG A 1 180 ? 25.546 -0.292 -27.995 1.00 94.38 180 ARG A C 1
ATOM 1415 O O . ARG A 1 180 ? 26.167 -0.078 -29.033 1.00 94.38 180 ARG A O 1
ATOM 1422 N N . ALA A 1 181 ? 24.220 -0.429 -27.956 1.00 93.88 181 ALA A N 1
ATOM 1423 C CA . ALA A 1 181 ? 23.377 -0.412 -29.151 1.00 93.88 181 ALA A CA 1
ATOM 1424 C C . ALA A 1 181 ? 23.506 0.907 -29.935 1.00 93.88 181 ALA A C 1
ATOM 1426 O O . ALA A 1 181 ? 23.674 0.891 -31.153 1.00 93.88 181 ALA A O 1
ATOM 1427 N N . LYS A 1 182 ? 23.516 2.061 -29.251 1.00 95.38 182 LYS A N 1
ATOM 1428 C CA . LYS A 1 182 ? 23.729 3.368 -29.903 1.00 95.38 182 LYS A CA 1
ATOM 1429 C C . LYS A 1 182 ? 25.112 3.488 -30.546 1.00 95.38 182 LYS A C 1
A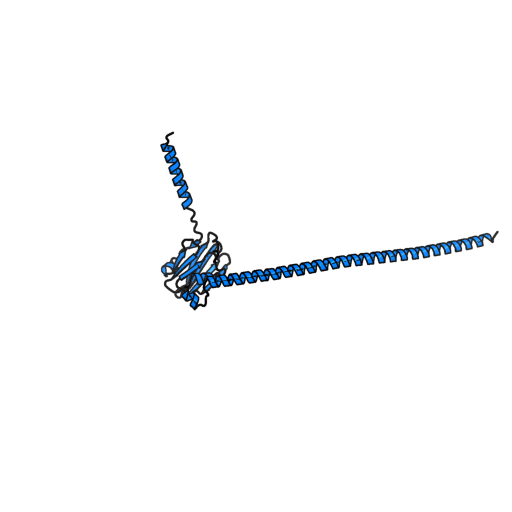TOM 1431 O O . LYS A 1 182 ? 25.222 4.011 -31.653 1.00 95.38 182 LYS A O 1
ATOM 1436 N N . LYS A 1 183 ? 26.169 3.008 -29.878 1.00 94.50 183 LYS A N 1
ATOM 1437 C CA . LYS A 1 183 ? 27.530 2.995 -30.446 1.00 94.50 183 LYS A CA 1
ATOM 1438 C C . LYS A 1 183 ? 27.609 2.108 -31.687 1.00 94.50 183 LYS A C 1
ATOM 1440 O O . LYS A 1 183 ? 28.214 2.507 -32.679 1.00 94.50 183 LYS A O 1
ATOM 1445 N N . GLU A 1 184 ? 26.977 0.940 -31.649 1.00 93.88 184 GLU A N 1
ATOM 1446 C CA . GLU A 1 184 ? 26.932 0.014 -32.779 1.00 93.88 184 GLU A CA 1
ATOM 1447 C C . GLU A 1 184 ? 26.158 0.599 -33.967 1.00 93.88 184 GLU A C 1
ATOM 1449 O O . GLU A 1 184 ? 26.658 0.582 -35.092 1.00 93.88 184 GLU A O 1
ATOM 1454 N N . GLN A 1 185 ? 25.000 1.219 -33.720 1.00 94.06 185 GLN A N 1
ATOM 1455 C CA . GLN A 1 185 ? 24.233 1.929 -34.749 1.00 94.06 185 GLN A CA 1
ATOM 1456 C C . GLN A 1 185 ? 25.031 3.081 -35.372 1.00 94.06 185 GLN A C 1
ATOM 1458 O O . GLN A 1 185 ? 25.057 3.228 -36.594 1.00 94.06 185 GLN A O 1
ATOM 1463 N N . ALA A 1 186 ? 25.726 3.880 -34.557 1.00 94.00 186 ALA A N 1
ATOM 1464 C CA . ALA A 1 186 ? 26.575 4.958 -35.058 1.00 94.00 186 ALA A CA 1
ATOM 1465 C C . ALA A 1 186 ? 27.716 4.419 -35.937 1.00 94.00 186 ALA A C 1
ATOM 1467 O O . ALA A 1 186 ? 27.977 4.961 -37.012 1.00 94.00 186 ALA A O 1
ATOM 1468 N N . LEU A 1 187 ? 28.356 3.323 -35.522 1.00 94.75 187 LEU A N 1
ATOM 1469 C CA . LEU A 1 187 ? 29.411 2.677 -36.300 1.00 94.75 187 LEU A CA 1
ATOM 1470 C C . LEU A 1 187 ? 28.878 2.104 -37.622 1.00 94.75 187 LEU A C 1
ATOM 1472 O O . LEU A 1 187 ? 29.530 2.247 -38.658 1.00 94.75 187 LEU A O 1
ATOM 1476 N N . ALA A 1 188 ? 27.691 1.495 -37.608 1.00 92.94 188 ALA A N 1
ATOM 1477 C CA . ALA A 1 188 ? 27.036 0.984 -38.808 1.00 92.94 188 ALA A CA 1
ATOM 1478 C C . ALA A 1 188 ? 26.734 2.109 -39.811 1.00 92.94 188 ALA A C 1
ATOM 1480 O O . ALA A 1 188 ? 27.053 1.973 -40.991 1.00 92.94 188 ALA A O 1
ATOM 1481 N N . LEU A 1 189 ? 26.226 3.254 -39.340 1.00 94.44 189 LEU A N 1
ATOM 1482 C CA . LEU A 1 189 ? 25.972 4.428 -40.184 1.00 94.44 189 LEU A CA 1
ATOM 1483 C C . LEU A 1 189 ? 27.255 5.004 -40.799 1.00 94.44 189 LEU A C 1
ATOM 1485 O O . LEU A 1 189 ? 27.251 5.418 -41.960 1.00 94.44 189 LEU A O 1
ATOM 1489 N N . VAL A 1 190 ? 28.360 5.036 -40.047 1.00 94.31 190 VAL A N 1
ATOM 1490 C CA . VAL A 1 190 ? 29.664 5.474 -40.578 1.00 94.31 190 VAL A CA 1
ATOM 1491 C C . VAL A 1 190 ? 30.144 4.518 -41.670 1.00 94.31 190 VAL A C 1
ATOM 1493 O O . VAL A 1 190 ? 30.470 4.967 -42.770 1.00 94.31 190 VAL A O 1
ATOM 1496 N N . ARG A 1 191 ? 30.103 3.204 -41.413 1.00 94.56 191 ARG A N 1
ATOM 1497 C CA . ARG A 1 191 ? 30.473 2.175 -42.401 1.00 94.56 191 ARG A CA 1
ATOM 1498 C C . ARG A 1 191 ? 29.612 2.256 -43.663 1.00 94.56 191 ARG A C 1
ATOM 1500 O O . ARG A 1 191 ? 30.132 2.131 -44.771 1.00 94.56 191 ARG A O 1
ATOM 1507 N N . GLU A 1 192 ? 28.313 2.506 -43.519 1.00 93.94 192 GLU A N 1
ATOM 1508 C CA . GLU A 1 192 ? 27.401 2.659 -44.653 1.00 93.94 192 GLU A CA 1
ATOM 1509 C C . GLU A 1 192 ? 27.738 3.901 -45.494 1.00 93.94 192 GLU A C 1
ATOM 1511 O O . GLU A 1 192 ? 27.792 3.824 -46.725 1.00 93.94 192 GLU A O 1
ATOM 1516 N N . LYS A 1 193 ? 28.024 5.042 -44.851 1.00 93.75 193 LYS A N 1
ATOM 1517 C CA . LYS A 1 193 ? 28.453 6.265 -45.551 1.00 93.75 193 LYS A CA 1
ATOM 1518 C C . LYS A 1 193 ? 29.757 6.055 -46.321 1.00 93.75 193 LYS A C 1
ATOM 1520 O O . LYS A 1 193 ? 29.849 6.482 -47.473 1.00 93.75 193 LYS A O 1
ATOM 1525 N N . GLU A 1 194 ? 30.736 5.374 -45.729 1.00 93.44 194 GLU A N 1
ATOM 1526 C CA . GLU A 1 194 ? 31.998 5.045 -46.404 1.00 93.44 194 GLU A CA 1
ATOM 1527 C C . GLU A 1 194 ? 31.787 4.129 -47.615 1.00 93.44 194 GLU A C 1
ATOM 1529 O O . GLU A 1 194 ? 32.338 4.385 -48.691 1.00 93.44 194 GLU A O 1
ATOM 1534 N N . LEU A 1 195 ? 30.953 3.092 -47.476 1.00 93.69 195 LEU A N 1
ATOM 1535 C CA . LEU A 1 195 ? 30.588 2.200 -48.579 1.00 93.69 195 LEU A CA 1
ATOM 1536 C C . LEU A 1 195 ? 29.913 2.966 -49.719 1.00 93.69 195 LEU A C 1
ATOM 1538 O O . LEU A 1 195 ? 30.322 2.829 -50.874 1.00 93.69 195 LEU A O 1
ATOM 1542 N N . ARG A 1 196 ? 28.936 3.827 -49.408 1.00 93.25 196 ARG A N 1
ATOM 1543 C CA . ARG A 1 196 ? 28.266 4.674 -50.408 1.00 93.25 196 ARG A CA 1
ATOM 1544 C C . ARG A 1 196 ? 29.251 5.611 -51.111 1.00 93.25 196 ARG A C 1
ATOM 1546 O O . ARG A 1 196 ? 29.192 5.743 -52.332 1.00 93.25 196 ARG A O 1
ATOM 1553 N N . ALA A 1 197 ? 30.188 6.215 -50.380 1.00 93.12 197 ALA A N 1
ATOM 1554 C CA . ALA A 1 197 ? 31.213 7.081 -50.963 1.00 93.12 197 ALA A CA 1
ATOM 1555 C C . ALA A 1 197 ? 32.158 6.313 -51.906 1.00 93.12 197 ALA A C 1
ATOM 1557 O O . ALA A 1 197 ? 32.457 6.794 -53.002 1.00 93.12 197 ALA A O 1
ATOM 1558 N N . ARG A 1 198 ? 32.586 5.099 -51.528 1.00 92.62 198 ARG A N 1
ATOM 1559 C CA . ARG A 1 198 ? 33.405 4.225 -52.390 1.00 92.62 198 ARG A CA 1
ATOM 1560 C C . ARG A 1 198 ? 32.658 3.802 -53.651 1.00 92.62 198 ARG A C 1
ATOM 1562 O O . ARG A 1 198 ? 33.231 3.838 -54.738 1.00 92.62 198 ARG A O 1
ATOM 1569 N N . LEU A 1 199 ? 31.384 3.434 -53.522 1.00 91.12 199 LEU A N 1
ATOM 1570 C CA . LEU A 1 199 ? 30.542 3.076 -54.665 1.00 91.12 199 LEU A CA 1
ATOM 1571 C C . LEU A 1 199 ? 30.359 4.260 -55.619 1.00 91.12 199 LEU A C 1
ATOM 1573 O O . LEU A 1 199 ? 30.478 4.075 -56.829 1.00 91.12 199 LEU A O 1
ATOM 1577 N N . LYS A 1 200 ? 30.146 5.471 -55.088 1.00 94.31 200 LYS A N 1
ATOM 1578 C CA . LYS A 1 200 ? 30.029 6.693 -55.893 1.00 94.31 200 LYS A CA 1
ATOM 1579 C C . LYS A 1 200 ? 31.316 6.990 -56.668 1.00 94.31 200 LYS A C 1
ATOM 1581 O O . LYS A 1 200 ? 31.244 7.159 -57.880 1.00 94.31 200 LYS A O 1
ATOM 1586 N N . LYS A 1 201 ? 32.484 6.950 -56.013 1.00 93.62 201 LYS A N 1
ATOM 1587 C CA . LYS A 1 201 ? 33.784 7.124 -56.692 1.00 93.62 201 LYS A CA 1
ATOM 1588 C C . LYS A 1 201 ? 33.992 6.100 -57.808 1.00 93.62 201 LYS A C 1
ATOM 1590 O O . LYS A 1 201 ? 34.324 6.464 -58.928 1.00 93.62 201 LYS A O 1
ATOM 1595 N N . ARG A 1 202 ? 33.706 4.822 -57.537 1.00 91.94 202 ARG A N 1
ATOM 1596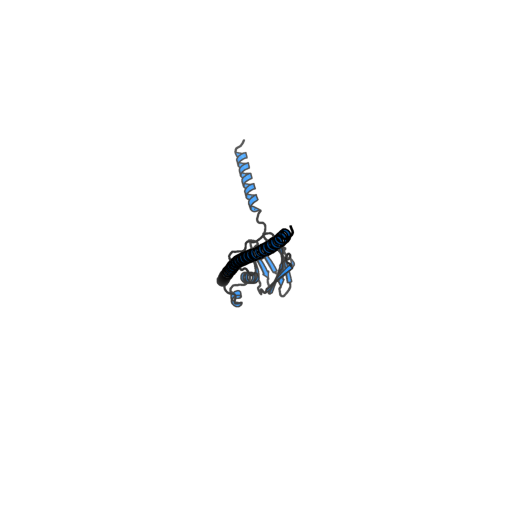 C CA . ARG A 1 202 ? 33.836 3.752 -58.538 1.00 91.94 202 ARG A CA 1
ATOM 1597 C C . ARG A 1 202 ? 32.870 3.931 -59.716 1.00 91.94 202 ARG A C 1
ATOM 1599 O O . ARG A 1 202 ? 33.202 3.561 -60.839 1.00 91.94 202 ARG A O 1
ATOM 1606 N N . ALA A 1 203 ? 31.671 4.460 -59.474 1.00 91.75 203 ALA A N 1
ATOM 1607 C CA . ALA A 1 203 ? 30.713 4.779 -60.529 1.00 91.75 203 ALA A CA 1
ATOM 1608 C C . ALA A 1 203 ? 31.178 5.971 -61.382 1.00 91.75 203 ALA A C 1
ATOM 1610 O O . ALA A 1 203 ? 31.075 5.909 -62.604 1.00 91.75 203 ALA A O 1
ATOM 1611 N N . GLU A 1 204 ? 31.735 7.013 -60.759 1.00 92.12 204 GLU A N 1
ATOM 1612 C CA . GLU A 1 204 ? 32.318 8.170 -61.453 1.00 92.12 204 GLU A CA 1
ATOM 1613 C C . GLU A 1 204 ? 33.520 7.765 -62.318 1.00 92.12 204 GLU A C 1
ATOM 1615 O O . GLU A 1 204 ? 33.567 8.126 -63.491 1.00 92.12 204 GLU A O 1
ATOM 1620 N N . GLU A 1 205 ? 34.434 6.941 -61.797 1.00 91.19 205 GLU A N 1
ATOM 1621 C CA . GLU A 1 205 ? 35.572 6.395 -62.556 1.00 91.19 205 GLU A CA 1
ATOM 1622 C C . GLU A 1 205 ? 35.115 5.572 -63.768 1.00 91.19 205 GLU A C 1
ATOM 1624 O O . GLU A 1 205 ? 35.631 5.745 -64.874 1.00 91.19 205 GLU A O 1
ATOM 1629 N N . LYS A 1 206 ? 34.106 4.707 -63.585 1.00 91.19 206 LYS A N 1
ATOM 1630 C CA . LYS A 1 206 ? 33.499 3.942 -64.686 1.00 91.19 206 LYS A CA 1
ATOM 1631 C C . LYS A 1 206 ? 32.810 4.841 -65.713 1.00 91.19 206 LYS A C 1
ATOM 1633 O O . LYS A 1 206 ? 32.866 4.554 -66.904 1.00 91.19 206 LYS A O 1
ATOM 1638 N N . ALA A 1 207 ? 32.152 5.913 -65.278 1.00 88.94 207 ALA A N 1
ATOM 1639 C CA . ALA A 1 207 ? 31.520 6.864 -66.186 1.00 88.94 207 ALA A CA 1
ATOM 1640 C C . ALA A 1 207 ? 32.566 7.663 -66.978 1.00 88.94 207 ALA A C 1
ATOM 1642 O O . ALA A 1 207 ? 32.372 7.913 -68.167 1.00 88.94 207 ALA A O 1
ATOM 1643 N N . LEU A 1 208 ? 33.680 8.036 -66.342 1.00 90.38 208 LEU A N 1
ATOM 1644 C CA . LEU A 1 208 ? 34.776 8.751 -66.990 1.00 90.38 208 LEU A CA 1
ATOM 1645 C C . LEU A 1 208 ? 35.469 7.878 -68.046 1.00 90.38 208 LEU A C 1
ATOM 1647 O O . LEU A 1 208 ? 35.694 8.342 -69.161 1.00 90.38 208 LEU A O 1
ATOM 1651 N N . SER A 1 209 ? 35.748 6.609 -67.727 1.00 87.94 209 SER A N 1
ATOM 1652 C CA . SER A 1 209 ? 36.352 5.667 -68.679 1.00 87.94 209 SER A CA 1
ATOM 1653 C C . SER A 1 209 ? 35.411 5.305 -69.830 1.00 87.94 209 SER A C 1
ATOM 1655 O O . SER A 1 209 ? 35.848 5.193 -70.972 1.00 87.94 209 SER A O 1
ATOM 1657 N N . ALA A 1 210 ? 34.106 5.192 -69.571 1.00 87.69 210 ALA A N 1
ATOM 1658 C CA . ALA A 1 210 ? 33.118 5.021 -70.633 1.00 87.69 210 ALA A CA 1
ATOM 1659 C C . ALA A 1 210 ? 33.061 6.248 -71.559 1.00 87.69 210 ALA A C 1
ATOM 1661 O O . ALA A 1 210 ? 33.008 6.096 -72.778 1.00 87.69 210 ALA A O 1
ATOM 1662 N N . ARG A 1 211 ? 33.113 7.469 -71.004 1.00 86.56 211 ARG A N 1
ATOM 1663 C CA . ARG A 1 211 ? 33.144 8.707 -71.802 1.00 86.56 211 ARG A CA 1
ATOM 1664 C C . ARG A 1 211 ? 34.401 8.806 -72.662 1.00 86.56 211 ARG A C 1
ATOM 1666 O O . ARG A 1 211 ? 34.278 9.137 -73.836 1.00 86.56 211 ARG A O 1
ATOM 1673 N N . SER A 1 212 ? 35.574 8.485 -72.115 1.00 87.19 212 SER A N 1
ATOM 1674 C CA . SER A 1 212 ? 36.825 8.533 -72.880 1.00 87.19 212 SER A CA 1
ATOM 1675 C C . SER A 1 212 ? 36.868 7.489 -73.999 1.00 87.19 212 SER A C 1
ATOM 1677 O O . SER A 1 212 ? 37.374 7.786 -75.078 1.00 87.19 212 SER A O 1
ATOM 1679 N N . LEU A 1 213 ? 36.286 6.302 -73.790 1.00 87.25 213 LEU A N 1
ATOM 1680 C CA . LEU A 1 213 ? 36.112 5.296 -74.845 1.00 87.25 213 LEU A CA 1
ATOM 1681 C C . LEU A 1 213 ? 35.200 5.804 -75.971 1.00 87.25 213 LEU A C 1
ATOM 1683 O O . LEU A 1 213 ? 35.584 5.744 -77.136 1.00 87.25 213 LEU A O 1
ATOM 1687 N N . VAL A 1 214 ? 34.039 6.374 -75.632 1.00 87.75 214 VAL A N 1
ATOM 1688 C CA . VAL A 1 214 ? 33.106 6.940 -76.625 1.00 87.75 214 VAL A CA 1
ATOM 1689 C C . VAL A 1 214 ? 33.747 8.088 -77.411 1.00 87.75 214 VAL A C 1
ATOM 1691 O O . VAL A 1 214 ? 33.555 8.200 -78.622 1.00 87.75 214 VAL A O 1
ATOM 1694 N N . GLU A 1 215 ? 34.519 8.948 -76.748 1.00 85.00 215 GLU A N 1
ATOM 1695 C CA . GLU A 1 215 ? 35.228 10.052 -77.398 1.00 85.00 215 GLU A CA 1
ATOM 1696 C C . GLU A 1 215 ? 36.360 9.552 -78.309 1.00 85.00 215 GLU A C 1
ATOM 1698 O O . GLU A 1 215 ? 36.501 10.031 -79.436 1.00 85.00 215 GLU A O 1
ATOM 1703 N N . ALA A 1 216 ? 37.107 8.530 -77.880 1.00 83.56 216 ALA A N 1
ATOM 1704 C CA . ALA A 1 216 ? 38.115 7.873 -78.707 1.00 83.56 216 ALA A CA 1
ATOM 1705 C C . ALA A 1 216 ? 37.501 7.230 -79.962 1.00 83.56 216 ALA A C 1
ATOM 1707 O O . ALA A 1 216 ? 38.047 7.383 -81.058 1.00 83.56 216 ALA A O 1
ATOM 1708 N N . ASP A 1 217 ? 36.350 6.569 -79.828 1.00 86.25 217 ASP A N 1
ATOM 1709 C CA . ASP A 1 217 ? 35.618 5.990 -80.958 1.00 86.25 217 ASP A CA 1
ATOM 1710 C C . ASP A 1 217 ? 35.096 7.073 -81.911 1.00 86.25 217 ASP A C 1
ATOM 1712 O O . ASP A 1 217 ? 35.173 6.925 -83.134 1.00 86.25 217 ASP A O 1
ATOM 1716 N N . ARG A 1 218 ? 34.639 8.212 -81.377 1.00 85.81 218 ARG A N 1
ATOM 1717 C CA . ARG A 1 218 ? 34.191 9.357 -82.183 1.00 85.81 218 ARG A CA 1
ATOM 1718 C C . ARG A 1 218 ? 35.339 9.984 -82.977 1.00 85.81 218 ARG A C 1
ATOM 1720 O O . ARG A 1 218 ? 35.172 10.263 -84.163 1.00 85.81 218 ARG A O 1
ATOM 1727 N N . LEU A 1 219 ? 36.511 10.147 -82.361 1.00 84.38 219 LEU A N 1
ATOM 1728 C CA . LEU A 1 219 ? 37.716 10.650 -83.029 1.00 84.38 219 LEU A CA 1
ATOM 1729 C C . LEU A 1 219 ? 38.225 9.686 -84.110 1.00 84.38 219 LEU A C 1
ATOM 1731 O O . LEU A 1 219 ? 38.675 10.139 -85.164 1.00 84.38 219 LEU A O 1
ATOM 1735 N N . ARG A 1 220 ? 38.138 8.368 -83.883 1.00 82.31 220 ARG A N 1
ATOM 1736 C CA . ARG A 1 220 ? 38.426 7.356 -84.916 1.00 82.31 220 ARG A CA 1
ATOM 1737 C C . ARG A 1 220 ? 37.462 7.490 -86.092 1.00 82.31 220 ARG A C 1
ATOM 1739 O O . ARG A 1 220 ? 37.913 7.660 -87.218 1.00 82.31 220 ARG A O 1
ATOM 1746 N N . ALA A 1 221 ? 36.159 7.563 -85.825 1.00 80.19 221 ALA A N 1
ATOM 1747 C CA . ALA A 1 221 ? 35.150 7.746 -86.867 1.00 80.19 221 ALA A CA 1
ATOM 1748 C C . ALA A 1 221 ? 35.329 9.059 -87.659 1.00 80.19 221 ALA A C 1
ATOM 1750 O O . ALA A 1 221 ? 35.079 9.097 -88.866 1.00 80.19 221 ALA A O 1
ATOM 1751 N N . GLU A 1 222 ? 35.763 10.149 -87.018 1.00 81.94 222 GLU A N 1
ATOM 1752 C CA . GLU A 1 222 ? 36.076 11.408 -87.706 1.00 81.94 222 GLU A CA 1
ATOM 1753 C C . GLU A 1 222 ? 37.346 11.326 -88.557 1.00 81.94 222 GLU A C 1
ATOM 1755 O O . GLU A 1 222 ? 37.344 11.834 -89.683 1.00 81.94 222 GLU A O 1
ATOM 1760 N N . LYS A 1 223 ? 38.400 10.654 -88.076 1.00 80.88 223 LYS A N 1
ATOM 1761 C CA . LYS A 1 223 ? 39.603 10.378 -88.877 1.00 80.88 223 LYS A CA 1
ATOM 1762 C C . LYS A 1 223 ? 39.270 9.535 -90.102 1.00 80.88 223 LYS A C 1
ATOM 1764 O O . LYS A 1 223 ? 39.623 9.938 -91.209 1.00 80.88 223 LYS A O 1
ATOM 1769 N N . ASP A 1 224 ? 38.499 8.465 -89.933 1.00 81.38 224 ASP A N 1
ATOM 1770 C CA . ASP A 1 224 ? 38.069 7.599 -91.034 1.00 81.38 224 ASP A CA 1
ATOM 1771 C C . ASP A 1 224 ? 37.244 8.386 -92.071 1.00 81.38 224 ASP A C 1
ATOM 1773 O O . ASP A 1 224 ? 37.437 8.254 -93.284 1.00 81.38 224 ASP A O 1
ATOM 1777 N N . ARG A 1 225 ? 36.366 9.296 -91.618 1.00 79.56 225 ARG A N 1
ATOM 1778 C CA . ARG A 1 225 ? 35.611 10.208 -92.501 1.00 79.56 225 ARG A CA 1
ATOM 1779 C C . ARG A 1 225 ? 36.507 11.226 -93.212 1.00 79.56 225 ARG A C 1
ATOM 1781 O O . ARG A 1 225 ? 36.256 11.543 -94.378 1.00 79.56 225 ARG A O 1
ATOM 1788 N N . ALA A 1 226 ? 37.521 11.765 -92.539 1.00 77.31 226 ALA A N 1
ATOM 1789 C CA . ALA A 1 226 ? 38.468 12.712 -93.126 1.00 77.31 226 ALA A CA 1
ATOM 1790 C C . ALA A 1 226 ? 39.369 12.038 -94.174 1.00 77.31 226 ALA A C 1
ATOM 1792 O O . ALA A 1 226 ? 39.610 12.613 -95.239 1.00 77.31 226 ALA A O 1
ATOM 1793 N N . GLU A 1 227 ? 39.807 10.804 -93.921 1.00 75.62 227 GLU A N 1
ATOM 1794 C CA . GLU A 1 227 ? 40.541 9.984 -94.887 1.00 75.62 227 GLU A CA 1
ATOM 1795 C C . GLU A 1 227 ? 39.670 9.608 -96.089 1.00 75.62 227 GLU A C 1
ATOM 1797 O O . GLU A 1 227 ? 40.107 9.760 -97.233 1.00 75.62 227 GLU A O 1
ATOM 1802 N N . ALA A 1 228 ? 38.408 9.231 -95.863 1.00 73.31 228 ALA A N 1
ATOM 1803 C CA . ALA A 1 228 ? 37.452 8.983 -96.940 1.00 73.31 228 ALA A CA 1
ATOM 1804 C C . ALA A 1 228 ? 37.225 10.232 -97.812 1.00 73.31 228 ALA A C 1
ATOM 1806 O O . ALA A 1 228 ? 37.199 10.130 -99.041 1.00 73.31 228 ALA A O 1
ATOM 1807 N N . LYS A 1 229 ? 37.127 11.426 -97.205 1.00 72.75 229 LYS A N 1
ATOM 1808 C CA . LYS A 1 229 ? 37.051 12.700 -97.942 1.00 72.75 229 LYS A CA 1
ATOM 1809 C C . LYS A 1 229 ? 38.328 12.977 -98.734 1.00 72.75 229 LYS A C 1
ATOM 1811 O O . LYS A 1 229 ? 38.219 13.241 -99.925 1.00 72.75 229 LYS A O 1
ATOM 1816 N N . LYS A 1 230 ? 39.519 12.839 -98.136 1.00 67.00 230 LYS A N 1
ATOM 1817 C CA . LYS A 1 230 ? 40.807 13.005 -98.844 1.00 67.00 230 LYS A CA 1
ATOM 1818 C C . LYS A 1 230 ? 40.946 12.049 -100.030 1.00 67.00 230 LYS A C 1
ATOM 1820 O O . LYS A 1 230 ? 41.421 12.460 -101.085 1.00 67.00 230 LYS A O 1
ATOM 1825 N N . LYS A 1 231 ? 40.501 10.797 -99.892 1.00 61.78 231 LYS A N 1
ATOM 1826 C CA . LYS A 1 231 ? 40.497 9.810 -100.984 1.00 61.78 231 LYS A CA 1
ATOM 1827 C C . LYS A 1 231 ? 39.542 10.218 -102.115 1.00 61.78 231 LYS A C 1
ATOM 1829 O O . LYS A 1 231 ? 39.873 10.048 -103.284 1.00 61.78 231 LYS A O 1
ATOM 1834 N N . LYS A 1 232 ? 38.404 10.837 -101.779 1.00 61.56 232 LYS A N 1
ATOM 1835 C CA . LYS A 1 232 ? 37.443 11.387 -102.748 1.00 61.56 232 LYS A CA 1
ATOM 1836 C C . LYS A 1 232 ? 37.991 12.619 -103.487 1.00 61.56 232 LYS A C 1
ATOM 1838 O O . LYS A 1 232 ? 37.853 12.685 -104.702 1.00 61.56 232 LYS A O 1
ATOM 1843 N N . THR A 1 233 ? 38.673 13.537 -102.794 1.00 59.19 233 THR A N 1
ATOM 1844 C CA . THR A 1 233 ? 39.303 14.729 -103.405 1.00 59.19 233 THR A CA 1
ATOM 1845 C C . THR A 1 233 ? 40.521 14.381 -104.265 1.00 59.19 233 THR A C 1
ATOM 1847 O O . THR A 1 233 ? 40.782 15.025 -105.275 1.00 59.19 233 THR A O 1
ATOM 1850 N N . ARG A 1 234 ? 41.272 13.336 -103.897 1.00 55.62 234 ARG A N 1
ATOM 1851 C CA . ARG A 1 234 ? 42.410 12.851 -104.693 1.00 55.62 234 ARG A CA 1
ATOM 1852 C C . ARG A 1 234 ? 41.952 12.199 -106.001 1.00 55.62 234 ARG A C 1
ATOM 1854 O O . ARG A 1 234 ? 42.617 12.364 -107.011 1.00 55.62 234 ARG A O 1
ATOM 1861 N N . ASN A 1 235 ? 40.787 11.549 -106.004 1.00 55.78 235 ASN A N 1
ATOM 1862 C CA . ASN A 1 235 ? 40.178 11.015 -107.225 1.00 55.78 235 ASN A CA 1
ATOM 1863 C C . ASN A 1 235 ? 39.540 12.094 -108.120 1.00 55.78 235 ASN A C 1
ATOM 1865 O O . ASN A 1 235 ? 39.406 11.861 -109.315 1.00 55.78 235 ASN A O 1
ATOM 1869 N N . SER A 1 236 ? 39.178 13.270 -107.591 1.00 52.91 236 SER A N 1
ATOM 1870 C CA . SER A 1 236 ? 38.663 14.389 -108.401 1.00 52.91 236 SER A CA 1
ATOM 1871 C C . SER A 1 236 ? 39.755 15.281 -109.009 1.00 52.91 236 SER A C 1
ATOM 1873 O O . SER A 1 236 ? 39.435 16.149 -109.807 1.00 52.91 236 SER A O 1
ATOM 1875 N N . LEU A 1 237 ? 41.028 15.090 -108.640 1.00 51.47 237 LEU A N 1
ATOM 1876 C CA . LEU A 1 237 ? 42.188 15.816 -109.190 1.00 51.47 237 LEU A CA 1
ATOM 1877 C C . LEU A 1 237 ? 42.931 15.039 -110.293 1.00 51.47 237 LEU A C 1
ATOM 1879 O O . LEU A 1 237 ? 43.902 15.544 -110.838 1.00 51.47 237 LEU A O 1
ATOM 1883 N N . VAL A 1 238 ? 42.485 13.821 -110.618 1.00 52.84 238 VAL A N 1
ATOM 1884 C CA . VAL A 1 238 ? 43.034 12.982 -111.706 1.00 52.84 238 VAL A CA 1
ATOM 1885 C C . VAL A 1 238 ? 42.193 13.110 -112.992 1.00 52.84 238 VAL A C 1
ATOM 1887 O O . VAL A 1 238 ? 42.487 12.476 -113.998 1.00 52.84 238 VAL A O 1
ATOM 1890 N N . ILE A 1 239 ? 41.158 13.957 -112.984 1.00 50.22 239 ILE A N 1
ATOM 1891 C CA . ILE A 1 239 ? 40.358 14.301 -114.165 1.00 50.22 239 ILE A CA 1
ATOM 1892 C C . ILE A 1 239 ? 40.429 15.820 -114.359 1.00 50.22 239 ILE A C 1
ATOM 1894 O O . ILE A 1 239 ? 39.546 16.550 -113.918 1.00 50.22 239 ILE A O 1
ATOM 1898 N N . ASN A 1 240 ? 41.542 16.278 -114.925 1.00 39.31 240 ASN A N 1
ATOM 1899 C CA . ASN A 1 240 ? 41.675 17.476 -115.760 1.00 39.31 240 ASN A CA 1
ATOM 1900 C C . ASN A 1 240 ? 43.042 17.441 -116.439 1.00 39.31 240 ASN A C 1
ATOM 1902 O O . ASN A 1 240 ? 44.037 17.207 -115.716 1.00 39.31 240 ASN A O 1
#

Foldseek 3Di:
DDPVVVVVVVVVVVVVVVVVVPPPPPQQKDWDDDPVCVVQQWDWDADPNNFKIKTAHPAWQQKKWKADPVVRDIDIAGAGGRIWIFGNLLDDFAKMWMWTDDPVDIDIIIMGRHHHDDADPLHDNDRRVRRNVVTDDPVVCVVVVNDDSVVVSVVVVVVVVVVVVVVVVVVVVVVVVVVVVVVVVVVVVVVVVVVVVVVVVVVVVVVVVVVVVVVVVVVVVVVVVVVVVVVVVVVVVVPD